Protein AF-A0A8J2MKB8-F1 (afdb_monomer_lite)

Radius of gyration: 24.75 Å; chains: 1; bounding box: 63×49×74 Å

Organism: Cotesia congregata (NCBI:txid51543)

Foldseek 3Di:
DVVVVVVVLVCLQVVLLVVCLVPDPPDNPVSVVVVVVVVVVVVVLVQVVQDCPDPDPVSVVVPVVSVVCVVCVVVVVVVVVVVVVVVVVVVVVVVCVVVVPPPCVVCVLPQDKDKDWDWDFDFPPPPDDDDDDGPGDTDIDIQIDHPVQVVVVVVVLVVVQVVLQVQCVVCLQVVVCLPSPLVCLLCLVVVVVVVLVVQQVVCVVPVCPCPPPHRSVPHDHDDPDPDDVVCCPPPVNVSVVSNSVSSNVVSVCSNPDDGDRPDDCVVVDSHNGGDSVSVD

Secondary structure (DSSP, 8-state):
-HHHHHHHHHHHHHHHHHHHHHH--S-HHHHTHHHHHHHHHHHTTGGGT--TT-S-HHHHHHHHHHHHHHHTHHHHHHHHHHHHHHHHHHHHHHHHHHTT--HHHHHTTTTSEEEEEEEEEE-----SSS------EEEEEEEEEETHHHHHHHHHHHHHHHHHHHHHHHHHHTT-HIIIIIHHHHHHHHHHHHHHHHHHHHHHH-TTTTTTTS-TTSSPPPP-----GGGGGSHHHHHHHHHHHHHHHHHHHHHH----TT--HHHH-SSSS--GGGT-

Sequence (280 aa):
MKFILKILLLIIQTGGVVLILLLSEIDNETCWILPCILLLCSLRWWPNYVTGKSDIGFIRYLNSVKERLKLCRGYEQGITAILRILIFFSASILIIYHKNININTYLSCFPGRIEYNIIFTSLINNRSDFPQNNTIEETAAFITVDSSTLLVVLFSHALSSFILYSAGKFAVKTLMHRFGFALPMSLVTSVSFIVMIIVCILRENNPCAFHGFIGDYLFFTNPKINVTAASFLQWQCLLWLLILLSQVSTTLHIWTSYCERLATTHRIFALPFYDSLIID

pLDDT: mean 73.53, std 11.44, range [43.59, 93.06]

Structure (mmCIF, N/CA/C/O backbone):
data_AF-A0A8J2MKB8-F1
#
_entry.id   AF-A0A8J2MKB8-F1
#
loop_
_atom_site.group_PDB
_atom_site.id
_atom_site.type_symbol
_atom_site.label_atom_id
_atom_site.label_alt_id
_atom_site.label_comp_id
_atom_site.label_asym_id
_atom_site.label_entity_id
_atom_site.label_seq_id
_atom_site.pdbx_PDB_ins_code
_atom_site.Cartn_x
_atom_site.Cartn_y
_atom_site.Cartn_z
_atom_site.occupancy
_atom_site.B_iso_or_equiv
_atom_site.auth_seq_id
_atom_site.auth_comp_id
_atom_site.auth_asym_id
_atom_site.auth_atom_id
_atom_site.pdbx_PDB_model_num
ATOM 1 N N . MET A 1 1 ? -15.500 25.272 16.446 1.00 49.28 1 MET A N 1
ATOM 2 C CA . MET A 1 1 ? -14.082 25.376 16.021 1.00 49.28 1 MET A CA 1
ATOM 3 C C . MET A 1 1 ? -13.461 24.034 15.607 1.00 49.28 1 MET A C 1
ATOM 5 O O . MET A 1 1 ? -13.052 23.917 14.463 1.00 49.28 1 MET A O 1
ATOM 9 N N . LYS A 1 2 ? -13.452 22.991 16.460 1.00 66.50 2 LYS A N 1
ATOM 10 C CA . LYS A 1 2 ? -12.835 21.678 16.135 1.00 66.50 2 LYS A CA 1
ATOM 11 C C . LYS A 1 2 ? -13.424 20.964 14.903 1.00 66.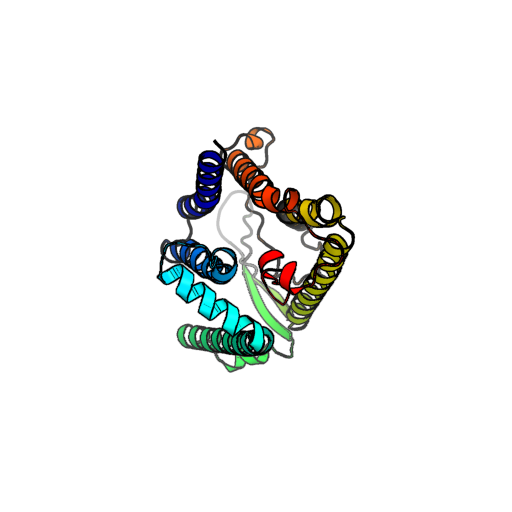50 2 LYS A C 1
ATOM 13 O O . LYS A 1 2 ? -12.704 20.239 14.232 1.00 66.50 2 LYS A O 1
ATOM 18 N N . PHE A 1 3 ? -14.712 21.152 14.611 1.00 71.31 3 PHE A N 1
ATOM 19 C CA . PHE A 1 3 ? -15.380 20.517 13.466 1.00 71.31 3 PHE A CA 1
ATOM 20 C C . PHE A 1 3 ? -15.027 21.179 12.123 1.00 71.31 3 PHE A C 1
ATOM 22 O O . PHE A 1 3 ? -14.666 20.487 11.181 1.00 71.31 3 PHE A O 1
ATOM 29 N N . ILE A 1 4 ? -15.036 22.516 12.074 1.00 74.25 4 ILE A N 1
ATOM 30 C CA . ILE A 1 4 ? -14.667 23.302 10.882 1.00 74.25 4 ILE A CA 1
ATOM 31 C C . ILE A 1 4 ? -13.218 23.017 10.479 1.00 74.25 4 ILE A C 1
ATOM 33 O O . ILE A 1 4 ? -12.941 22.791 9.307 1.00 74.25 4 ILE A O 1
ATOM 37 N N . LEU A 1 5 ? -12.313 22.939 11.461 1.00 72.44 5 LEU A N 1
ATOM 38 C CA . LEU A 1 5 ? -10.921 22.568 11.222 1.00 72.44 5 LEU A CA 1
ATOM 39 C C . LEU A 1 5 ? -10.825 21.173 10.582 1.00 72.44 5 LEU A C 1
ATOM 41 O O . LEU A 1 5 ? -10.186 21.017 9.553 1.00 72.44 5 LEU A O 1
ATOM 45 N N . LYS A 1 6 ? -11.531 20.168 11.117 1.00 72.81 6 LYS A N 1
ATOM 46 C CA . LYS A 1 6 ? -11.542 18.812 10.538 1.00 72.81 6 LYS A CA 1
ATOM 47 C C . LYS A 1 6 ? -12.060 18.778 9.097 1.00 72.81 6 LYS A C 1
ATOM 49 O O . LYS A 1 6 ? -11.513 18.037 8.290 1.00 72.81 6 LYS A O 1
ATOM 54 N N . ILE A 1 7 ? -13.078 19.578 8.776 1.00 75.06 7 ILE A N 1
ATOM 55 C CA . ILE A 1 7 ? -13.601 19.697 7.408 1.00 75.06 7 ILE A CA 1
ATOM 56 C C . ILE A 1 7 ? -12.566 20.341 6.487 1.00 75.06 7 ILE A C 1
ATOM 58 O O . ILE A 1 7 ? -12.308 19.813 5.412 1.00 75.06 7 ILE A O 1
ATOM 62 N N . LEU A 1 8 ? -11.934 21.436 6.914 1.00 74.06 8 LEU A N 1
ATOM 63 C CA . LEU A 1 8 ? -10.905 22.113 6.123 1.00 74.06 8 LEU A CA 1
ATOM 64 C C . LEU A 1 8 ? -9.736 21.172 5.803 1.00 74.06 8 LEU A C 1
ATOM 66 O O . LEU A 1 8 ? -9.262 21.129 4.674 1.00 74.06 8 LEU A O 1
ATOM 70 N N . LEU A 1 9 ? -9.309 20.370 6.778 1.00 70.69 9 LEU A N 1
ATOM 71 C CA . LEU A 1 9 ? -8.252 19.386 6.572 1.00 70.69 9 LEU A CA 1
ATOM 72 C C . LEU A 1 9 ? -8.648 18.248 5.635 1.00 70.69 9 LEU A C 1
ATOM 74 O O . LEU A 1 9 ? -7.839 17.839 4.804 1.00 70.69 9 LEU A O 1
ATOM 78 N N . LEU A 1 10 ? -9.891 17.775 5.725 1.00 72.69 10 LEU A N 1
ATOM 79 C CA . LEU A 1 10 ? -10.429 16.802 4.779 1.00 72.69 10 LEU A CA 1
ATOM 80 C C . LEU A 1 10 ? -10.427 17.370 3.350 1.00 72.69 10 LEU A C 1
ATOM 82 O O . LEU A 1 10 ? -10.069 16.669 2.407 1.00 72.69 10 LEU A O 1
ATOM 86 N N . ILE A 1 11 ? -10.781 18.648 3.191 1.00 73.06 11 ILE A N 1
ATOM 87 C CA . ILE A 1 11 ? -10.757 19.347 1.899 1.00 73.06 11 ILE A CA 1
ATOM 88 C C . ILE A 1 11 ? -9.323 19.459 1.368 1.00 73.06 11 ILE A C 1
ATOM 90 O O . ILE A 1 11 ? -9.098 19.217 0.191 1.00 73.06 11 ILE A O 1
ATOM 94 N N . ILE A 1 12 ? -8.334 19.751 2.216 1.00 71.19 12 ILE A N 1
ATOM 95 C CA . ILE A 1 12 ? -6.919 19.784 1.806 1.00 71.19 12 ILE A CA 1
ATOM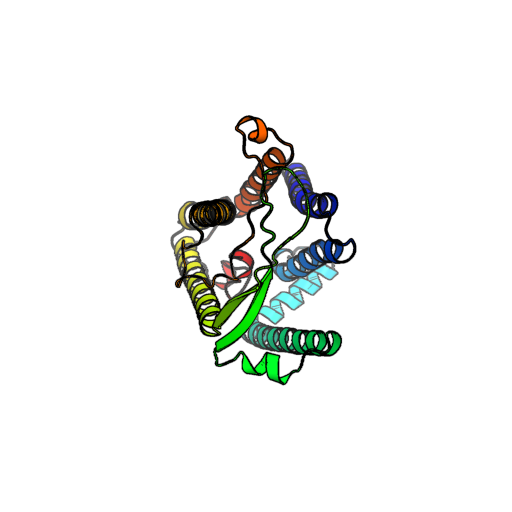 96 C C . ILE A 1 12 ? -6.443 18.389 1.371 1.00 71.19 12 ILE A C 1
ATOM 98 O O . ILE A 1 12 ? -5.766 18.250 0.354 1.00 71.19 12 ILE A O 1
ATOM 102 N N . GLN A 1 13 ? -6.827 17.343 2.106 1.00 72.31 13 GLN A N 1
ATOM 103 C CA . GLN A 1 13 ? -6.432 15.966 1.801 1.00 72.31 13 GLN A CA 1
ATOM 104 C C . GLN A 1 13 ? -7.062 15.451 0.499 1.00 72.31 13 GLN A C 1
ATOM 106 O O . GLN A 1 13 ? -6.388 14.834 -0.321 1.00 72.31 13 GLN A O 1
ATOM 111 N N . THR A 1 14 ? -8.345 15.743 0.285 1.00 69.31 14 THR A N 1
ATOM 112 C CA . THR A 1 14 ? -9.049 15.432 -0.970 1.00 69.31 14 THR A CA 1
ATOM 113 C C . THR A 1 14 ? -8.575 16.318 -2.121 1.00 69.31 14 THR A C 1
ATOM 115 O O . THR A 1 14 ? -8.465 15.845 -3.248 1.00 69.31 14 THR A O 1
ATOM 118 N N . GLY A 1 15 ? -8.192 17.563 -1.835 1.00 69.81 15 GLY A N 1
ATOM 119 C CA . GLY A 1 15 ? -7.591 18.491 -2.787 1.00 69.81 15 GLY A CA 1
ATOM 120 C C . GLY A 1 15 ? -6.296 17.963 -3.401 1.00 69.81 15 GLY A C 1
ATOM 121 O O . GLY A 1 15 ? -6.081 18.163 -4.590 1.00 69.81 15 GLY A O 1
ATOM 122 N N . GLY A 1 16 ? -5.480 17.214 -2.649 1.00 67.62 16 GLY A N 1
ATOM 123 C CA . GLY A 1 16 ? -4.299 16.533 -3.195 1.00 67.62 16 GLY A CA 1
ATOM 124 C C . GLY A 1 16 ? -4.642 15.488 -4.265 1.00 67.62 16 GLY A C 1
ATOM 125 O O . GLY A 1 16 ? -3.981 15.427 -5.298 1.00 67.62 16 GLY A O 1
ATOM 126 N N . VAL A 1 17 ? -5.723 14.724 -4.067 1.00 67.44 17 VAL A N 1
ATOM 127 C CA . VAL A 1 17 ? -6.225 13.750 -5.056 1.00 67.44 17 VAL A CA 1
ATOM 128 C C . VAL A 1 17 ? -6.747 14.470 -6.297 1.00 67.44 17 VAL A C 1
ATOM 130 O O . VAL A 1 17 ? -6.424 14.085 -7.414 1.00 67.44 17 VAL A O 1
ATOM 133 N N . VAL A 1 18 ? -7.512 15.547 -6.107 1.00 66.25 18 VAL A N 1
ATOM 134 C CA . VAL A 1 18 ? -8.048 16.362 -7.209 1.00 66.25 18 VAL A CA 1
ATOM 135 C C . VAL A 1 18 ? -6.931 17.040 -7.999 1.00 66.25 18 VAL A C 1
ATOM 137 O O . VAL A 1 18 ? -7.007 17.136 -9.219 1.00 66.25 18 VAL A O 1
ATOM 140 N N . LEU A 1 19 ? -5.868 17.478 -7.333 1.00 65.69 19 LEU A N 1
ATOM 141 C CA . LEU A 1 19 ? -4.750 18.119 -8.005 1.00 65.69 19 LEU A CA 1
ATOM 142 C C . LEU A 1 19 ? -3.897 17.123 -8.795 1.00 65.69 19 LEU A C 1
ATOM 144 O O . LEU A 1 19 ? -3.445 17.466 -9.879 1.00 65.69 19 LEU A O 1
ATOM 148 N N . ILE A 1 20 ? -3.729 15.890 -8.308 1.00 66.31 20 ILE A N 1
ATOM 149 C CA . ILE A 1 20 ? -3.111 14.807 -9.089 1.00 66.31 20 ILE A CA 1
ATOM 150 C C . ILE A 1 20 ? -3.893 14.559 -10.386 1.00 66.31 20 ILE A C 1
ATOM 152 O O . ILE A 1 20 ? -3.275 14.364 -11.424 1.00 66.31 20 ILE A O 1
ATOM 156 N N . LEU A 1 21 ? -5.229 14.641 -10.357 1.00 64.94 21 LEU A N 1
ATOM 157 C CA . LEU A 1 21 ? -6.064 14.540 -11.564 1.00 64.94 21 LEU A CA 1
ATOM 158 C C . LEU A 1 21 ? -5.876 15.731 -12.511 1.00 64.94 21 LEU A C 1
ATOM 160 O O . LEU A 1 21 ? -5.937 15.560 -13.721 1.00 64.94 21 LEU A O 1
ATOM 164 N N . LEU A 1 22 ? -5.658 16.931 -11.964 1.00 61.12 22 LEU A N 1
ATOM 165 C CA . LEU A 1 22 ? -5.504 18.165 -12.738 1.00 61.12 22 LEU A CA 1
ATOM 166 C C . LEU A 1 22 ? -4.109 18.305 -13.370 1.00 61.12 22 LEU A C 1
ATOM 168 O O . LEU A 1 22 ? -3.973 18.907 -14.429 1.00 61.12 22 LEU A O 1
ATOM 172 N N . LEU A 1 23 ? -3.072 17.796 -12.698 1.00 60.78 23 LEU A N 1
ATOM 173 C CA . LEU A 1 23 ? -1.677 17.902 -13.137 1.00 60.78 23 LEU A CA 1
ATOM 174 C C . LEU A 1 23 ? -1.263 16.789 -14.107 1.00 60.78 23 LEU A C 1
ATOM 176 O O . LEU A 1 23 ? -0.175 16.853 -14.676 1.00 60.78 23 LEU A O 1
ATOM 180 N N . SER A 1 24 ? -2.079 15.745 -14.237 1.00 56.53 24 SER A N 1
ATOM 181 C CA . SER A 1 24 ? -1.739 14.581 -15.039 1.00 56.53 24 SER A CA 1
ATOM 182 C C . SER A 1 24 ? -1.895 14.901 -16.525 1.00 56.53 24 SER A C 1
ATOM 184 O O . SER A 1 24 ? -3.008 15.015 -17.026 1.00 56.53 24 SER A O 1
ATOM 186 N N . GLU A 1 25 ? -0.780 14.972 -17.251 1.00 56.94 25 GLU A N 1
ATOM 187 C CA . GLU A 1 25 ? -0.745 14.828 -18.719 1.00 56.94 25 GLU A CA 1
ATOM 188 C C . GLU A 1 25 ? -1.047 13.378 -19.170 1.00 56.94 25 GLU A C 1
ATOM 190 O O . GLU A 1 25 ? -0.951 13.055 -20.350 1.00 56.94 25 GLU A O 1
ATOM 195 N N . ILE A 1 26 ? -1.393 12.486 -18.233 1.00 56.06 26 ILE A N 1
ATOM 196 C CA . ILE A 1 26 ? -1.684 11.069 -18.468 1.00 56.06 26 ILE A CA 1
ATOM 197 C C . ILE A 1 26 ? -3.161 10.909 -18.850 1.00 56.06 26 ILE A C 1
ATOM 199 O O . ILE A 1 26 ? -4.031 11.503 -18.213 1.00 56.06 26 ILE A O 1
ATOM 203 N N . ASP A 1 27 ? -3.422 10.073 -19.861 1.00 57.12 27 ASP A N 1
ATOM 204 C CA . ASP A 1 27 ? -4.729 9.761 -20.453 1.00 57.12 27 ASP A CA 1
ATOM 205 C C . ASP A 1 27 ? -5.930 9.902 -19.499 1.00 57.12 27 ASP A C 1
ATOM 207 O O . ASP A 1 27 ? -6.009 9.268 -18.437 1.00 57.12 27 ASP A O 1
ATOM 211 N N . ASN A 1 28 ? -6.898 10.713 -19.946 1.00 58.97 28 ASN A N 1
ATOM 212 C CA . ASN A 1 28 ? -8.068 11.188 -19.198 1.00 58.97 28 ASN A CA 1
ATOM 213 C C . ASN A 1 28 ? -8.872 10.071 -18.502 1.00 58.97 28 ASN A C 1
ATOM 215 O O . ASN A 1 28 ? -9.468 10.309 -17.455 1.00 58.97 28 ASN A O 1
ATOM 219 N N . GLU A 1 29 ? -8.901 8.854 -19.052 1.00 63.41 29 GLU A N 1
ATOM 220 C CA . GLU A 1 29 ? -9.711 7.744 -18.530 1.00 63.41 29 GLU A CA 1
ATOM 221 C C . GLU A 1 29 ? -9.114 7.103 -17.267 1.00 63.41 29 GLU A C 1
ATOM 223 O O . GLU A 1 29 ? -9.839 6.775 -16.326 1.00 63.41 29 GLU A O 1
ATOM 228 N N . THR A 1 30 ? -7.788 6.972 -17.199 1.00 63.91 30 THR A N 1
ATOM 229 C CA . THR A 1 30 ? -7.089 6.332 -16.071 1.00 63.91 30 THR A CA 1
ATOM 230 C C . THR A 1 30 ? -7.090 7.197 -14.816 1.00 63.91 30 THR A C 1
ATOM 232 O O . THR A 1 30 ? -7.121 6.678 -13.698 1.00 63.91 30 THR A O 1
ATOM 235 N N . CYS A 1 31 ? -7.102 8.518 -14.992 1.00 67.31 31 CYS A N 1
ATOM 236 C CA . CYS A 1 31 ? -7.089 9.476 -13.895 1.00 67.31 31 CYS A CA 1
ATOM 237 C C . CYS A 1 31 ? -8.312 9.298 -12.977 1.00 67.31 31 CYS A C 1
ATOM 239 O O . CYS A 1 31 ? -8.154 9.125 -11.769 1.00 67.31 31 CYS A O 1
ATOM 241 N N . TRP A 1 32 ? -9.530 9.209 -13.523 1.00 71.81 32 TRP A N 1
ATOM 242 C CA . TRP A 1 32 ? -10.769 9.115 -12.728 1.00 71.81 32 TRP A CA 1
ATOM 243 C C . TRP A 1 32 ? -10.930 7.826 -11.911 1.00 71.81 32 TRP A C 1
ATOM 245 O O . TRP A 1 32 ? -11.741 7.774 -10.980 1.00 71.81 32 TRP A O 1
ATOM 255 N N . ILE A 1 33 ? -10.143 6.793 -12.203 1.00 76.94 33 ILE A N 1
ATOM 256 C CA . ILE A 1 33 ? -10.186 5.525 -11.472 1.00 76.94 33 ILE A CA 1
ATOM 257 C C . ILE A 1 33 ? -9.615 5.701 -10.055 1.00 76.94 33 ILE A C 1
ATOM 259 O O . ILE A 1 33 ? -10.140 5.121 -9.103 1.00 76.94 33 ILE A O 1
ATOM 263 N N . LEU A 1 34 ? -8.598 6.550 -9.880 1.00 76.12 34 LEU A N 1
ATOM 264 C CA . LEU A 1 34 ? -7.928 6.769 -8.596 1.00 76.12 34 LEU A CA 1
ATOM 265 C C . LEU A 1 34 ? -8.876 7.249 -7.473 1.00 76.12 34 LEU A C 1
ATOM 267 O O . LEU A 1 34 ? -8.924 6.592 -6.429 1.00 76.12 34 LEU A O 1
ATOM 271 N N . PRO A 1 35 ? -9.669 8.331 -7.633 1.00 76.56 35 PRO A N 1
ATOM 272 C CA . PRO A 1 35 ? -10.613 8.756 -6.599 1.00 76.56 35 PRO A CA 1
ATOM 273 C C . PRO A 1 35 ? -11.690 7.698 -6.324 1.00 76.56 35 PRO A C 1
ATOM 275 O O . PRO A 1 35 ? -12.084 7.517 -5.170 1.00 76.56 35 PRO A O 1
ATOM 278 N N . CYS A 1 36 ? -12.127 6.956 -7.348 1.00 77.50 36 CYS A N 1
ATOM 279 C CA . CYS A 1 36 ? -13.086 5.866 -7.176 1.00 77.50 36 CYS A CA 1
ATOM 280 C C . CYS A 1 36 ? -12.506 4.744 -6.302 1.00 77.50 36 CYS A C 1
ATOM 282 O O . CYS A 1 36 ? -13.166 4.297 -5.362 1.00 77.50 36 CYS A O 1
ATOM 284 N N . ILE A 1 37 ? -11.258 4.330 -6.551 1.00 81.06 37 ILE A N 1
ATOM 285 C CA . ILE A 1 37 ? -10.556 3.336 -5.729 1.00 81.06 37 ILE A CA 1
ATOM 286 C C . ILE A 1 37 ? -10.416 3.835 -4.290 1.00 81.06 37 ILE A C 1
ATOM 288 O O . ILE A 1 37 ? -10.725 3.094 -3.359 1.00 81.06 37 ILE A O 1
ATOM 292 N N . LEU A 1 38 ? -10.004 5.088 -4.083 1.00 77.75 38 LEU A N 1
ATOM 293 C CA . LEU A 1 38 ? -9.837 5.653 -2.740 1.00 77.75 38 LEU A CA 1
ATOM 294 C C . LEU A 1 38 ? -11.155 5.668 -1.953 1.00 77.75 38 LEU A C 1
ATOM 296 O O . LEU A 1 38 ? -11.177 5.316 -0.769 1.00 77.75 38 LEU A O 1
ATOM 300 N N . LEU A 1 39 ? -12.267 6.007 -2.611 1.00 80.06 39 LEU A N 1
ATOM 301 C CA . LEU A 1 39 ? -13.597 5.955 -2.009 1.00 80.06 39 LEU A CA 1
ATOM 302 C C . LEU A 1 39 ? -13.969 4.513 -1.642 1.00 80.06 39 LEU A C 1
ATOM 304 O O . LEU A 1 39 ? -14.344 4.257 -0.496 1.00 80.06 39 LEU A O 1
ATOM 308 N N . LEU A 1 40 ? -13.791 3.554 -2.554 1.00 81.25 40 LEU A N 1
ATOM 309 C CA . LEU A 1 40 ? -14.053 2.135 -2.284 1.00 81.25 40 LEU A CA 1
ATOM 310 C C . LEU A 1 40 ? -13.189 1.595 -1.130 1.00 81.25 40 LEU A C 1
ATOM 312 O O . LEU A 1 40 ? -13.697 0.892 -0.254 1.00 81.25 40 LEU A O 1
ATOM 316 N N . CYS A 1 41 ? -11.914 1.982 -1.060 1.00 78.25 41 CYS A N 1
ATOM 317 C CA . CYS A 1 41 ? -11.020 1.648 0.048 1.00 78.25 41 CYS A CA 1
ATOM 318 C C . CYS A 1 41 ? -11.508 2.233 1.382 1.00 78.25 41 CYS A C 1
ATOM 320 O O . CYS A 1 41 ? -11.408 1.572 2.420 1.00 78.25 41 CYS A O 1
ATOM 322 N N . SER A 1 42 ? -12.079 3.443 1.372 1.00 78.19 42 SER A N 1
ATOM 323 C CA . SER A 1 42 ? -12.619 4.085 2.577 1.00 78.19 42 SER A CA 1
ATOM 324 C C . SER A 1 42 ? -13.830 3.338 3.153 1.00 78.19 42 SER A C 1
ATOM 326 O O . SER A 1 42 ? -13.939 3.203 4.375 1.00 78.19 42 SER A O 1
ATOM 328 N N . LEU A 1 43 ? -14.686 2.763 2.293 1.00 79.06 43 LEU A N 1
ATOM 329 C CA . LEU A 1 43 ? -15.879 2.021 2.716 1.00 79.06 43 LEU A CA 1
ATOM 330 C C . LEU A 1 43 ? -15.528 0.833 3.609 1.00 79.06 43 LEU A C 1
ATOM 332 O O . LEU A 1 43 ? -16.295 0.496 4.504 1.00 79.06 43 LEU A O 1
ATOM 336 N N . ARG A 1 44 ? -14.344 0.236 3.451 1.00 77.56 44 ARG A N 1
ATOM 337 C CA . ARG A 1 44 ? -13.873 -0.871 4.296 1.00 77.56 44 ARG A CA 1
ATOM 338 C C . ARG A 1 44 ? -13.830 -0.523 5.790 1.00 77.56 44 ARG A C 1
ATOM 340 O O . ARG A 1 44 ? -13.997 -1.401 6.633 1.00 77.56 44 ARG A O 1
ATOM 347 N N . TRP A 1 45 ? -13.633 0.750 6.127 1.00 76.31 45 TRP A N 1
ATOM 348 C CA . TRP A 1 45 ? -13.501 1.231 7.504 1.00 76.31 45 TRP A CA 1
ATOM 349 C C . TRP A 1 45 ? -14.838 1.602 8.157 1.00 76.31 45 TRP A C 1
ATOM 351 O O . TRP A 1 45 ? -14.857 2.064 9.301 1.00 76.31 45 TRP A O 1
ATOM 361 N N . TRP A 1 46 ? -15.966 1.354 7.479 1.00 79.75 46 TRP A N 1
ATOM 362 C CA . TRP A 1 46 ? -17.314 1.641 7.976 1.00 79.75 46 TRP A CA 1
ATOM 363 C C . TRP A 1 46 ? -17.605 1.155 9.412 1.00 79.75 46 TRP A C 1
ATOM 365 O O . TRP A 1 46 ? -18.273 1.901 10.139 1.00 79.75 46 TRP A O 1
ATOM 375 N N . PRO A 1 47 ? -17.094 -0.003 9.911 1.00 77.06 47 PRO A N 1
ATOM 376 C CA . PRO A 1 47 ? -17.425 -0.466 11.259 1.00 77.06 47 PRO A CA 1
ATOM 377 C C . PRO A 1 47 ? -16.953 0.487 12.364 1.00 77.06 47 PRO A C 1
ATOM 379 O O . PRO A 1 47 ? -17.469 0.417 13.481 1.00 77.06 47 PRO A O 1
ATOM 382 N N . ASN A 1 48 ? -16.001 1.383 12.077 1.00 75.19 48 ASN A N 1
ATOM 383 C CA . ASN A 1 48 ? -15.488 2.370 13.032 1.00 75.19 48 ASN A CA 1
ATOM 384 C C . ASN A 1 48 ? -16.441 3.537 13.266 1.00 75.19 48 ASN A C 1
ATOM 386 O O . ASN A 1 48 ? -16.458 4.107 14.354 1.00 75.19 48 ASN A O 1
ATOM 390 N N . TYR A 1 49 ? -17.235 3.882 12.259 1.00 75.44 49 TYR A N 1
ATOM 391 C CA . TYR A 1 49 ? -18.107 5.056 12.292 1.00 75.44 49 TYR A CA 1
ATOM 392 C C . TYR A 1 49 ? -19.519 4.724 12.781 1.00 75.44 49 TYR A C 1
ATOM 394 O O . TYR A 1 49 ? -20.288 5.612 13.144 1.00 75.44 49 TYR A O 1
ATOM 402 N N . VAL A 1 50 ? -19.854 3.436 12.839 1.00 80.69 50 VAL A N 1
ATOM 403 C CA . VAL A 1 50 ? -21.165 2.961 13.269 1.00 80.69 50 VAL A CA 1
ATOM 404 C C . VAL A 1 50 ? -21.220 2.805 14.788 1.00 80.69 50 VAL A C 1
ATOM 406 O O . VAL A 1 50 ? -20.489 2.005 15.384 1.00 80.69 50 VAL A O 1
ATOM 409 N N . THR A 1 51 ? -22.126 3.567 15.406 1.00 76.94 51 THR A N 1
ATOM 410 C CA . THR A 1 51 ? -22.394 3.550 16.848 1.00 76.94 51 THR A CA 1
ATOM 411 C C . THR A 1 51 ? -23.848 3.177 17.129 1.00 76.94 51 THR A C 1
ATOM 413 O O . THR A 1 51 ? -24.773 3.648 16.467 1.00 76.94 51 THR A O 1
ATOM 416 N N . GLY A 1 52 ? -24.070 2.344 18.150 1.00 73.81 52 GLY A N 1
ATOM 417 C CA . GLY A 1 52 ? -25.415 1.909 18.550 1.00 73.81 52 GLY A CA 1
ATOM 418 C C . GLY A 1 52 ? -26.282 2.998 19.192 1.00 73.81 52 GLY A C 1
ATOM 419 O O . GLY A 1 52 ? -27.483 2.802 19.325 1.00 73.81 52 GLY A O 1
ATOM 420 N N . LYS A 1 53 ? -25.685 4.137 19.569 1.00 77.56 53 LYS A N 1
ATOM 421 C CA . LYS A 1 53 ? -26.366 5.294 20.180 1.00 77.56 53 LYS A CA 1
ATOM 422 C C . LYS A 1 53 ? -26.885 6.310 19.152 1.00 77.56 53 LYS A C 1
ATOM 424 O O . LYS A 1 53 ? -27.234 7.418 19.530 1.00 77.56 53 LYS A O 1
ATOM 429 N N . SER A 1 54 ? -26.838 5.978 17.866 1.00 79.38 54 SER A N 1
ATOM 430 C CA . SER A 1 54 ? -27.254 6.882 16.795 1.00 79.38 54 SER A CA 1
ATOM 431 C C . SER A 1 54 ? -28.773 6.868 16.610 1.00 79.38 54 SER A C 1
ATOM 433 O O . SER A 1 54 ? -29.399 5.807 16.635 1.00 79.38 54 SER A O 1
ATOM 435 N N . ASP A 1 55 ? -29.349 8.045 16.362 1.00 77.94 55 ASP A N 1
ATOM 436 C CA . ASP A 1 55 ? -30.794 8.218 16.147 1.00 77.94 55 ASP A CA 1
ATOM 437 C C . ASP A 1 55 ? -31.253 7.743 14.755 1.00 77.94 55 ASP A C 1
ATOM 439 O O . ASP A 1 55 ? -32.442 7.578 14.487 1.00 77.94 55 ASP A O 1
ATOM 443 N N . ILE A 1 56 ? -30.305 7.479 13.851 1.00 85.50 56 ILE A N 1
ATOM 444 C CA . ILE A 1 56 ? -30.568 7.050 12.476 1.00 85.50 56 ILE A CA 1
ATOM 445 C C . ILE A 1 56 ? -30.758 5.527 12.439 1.00 85.50 56 ILE A C 1
ATOM 447 O O . ILE A 1 56 ? -29.823 4.758 12.683 1.00 85.50 56 ILE A O 1
ATOM 451 N N . GLY A 1 57 ? -31.956 5.074 12.051 1.00 84.81 57 GLY A N 1
ATOM 452 C CA . GLY A 1 57 ? -32.323 3.650 12.025 1.00 84.81 57 GLY A CA 1
ATOM 453 C C . GLY A 1 57 ? -31.379 2.761 11.201 1.00 84.81 57 GLY A C 1
ATOM 454 O O . GLY A 1 57 ? -31.045 1.658 11.635 1.00 84.81 57 GLY A O 1
ATOM 455 N N . PHE A 1 58 ? -30.877 3.258 10.065 1.00 85.44 58 PHE A N 1
ATOM 456 C CA . PHE A 1 58 ? -29.899 2.550 9.229 1.00 85.44 58 PHE A CA 1
ATOM 457 C C . PHE A 1 58 ? -28.559 2.312 9.947 1.00 85.44 58 PHE A C 1
ATOM 459 O O . PHE A 1 58 ? -28.008 1.214 9.887 1.00 85.44 58 PHE A O 1
ATOM 466 N N . ILE A 1 59 ? -28.055 3.302 10.694 1.00 84.81 59 ILE A N 1
ATOM 467 C CA . ILE A 1 59 ? -26.801 3.165 11.453 1.00 84.81 59 ILE A CA 1
ATOM 468 C C . ILE A 1 59 ? -26.988 2.155 12.591 1.00 84.81 59 ILE A C 1
ATOM 470 O O . ILE A 1 59 ? -26.113 1.326 12.844 1.00 84.81 59 ILE A O 1
ATOM 474 N N . ARG A 1 60 ? -28.161 2.142 13.232 1.00 83.62 60 ARG A N 1
ATOM 475 C CA . ARG A 1 60 ? -28.491 1.140 14.252 1.00 83.62 60 ARG A CA 1
ATOM 476 C C . ARG A 1 60 ? -28.569 -0.279 13.676 1.00 83.62 60 ARG A C 1
ATOM 478 O O . ARG A 1 60 ? -28.081 -1.215 14.310 1.00 83.62 60 ARG A O 1
ATOM 485 N N . TYR A 1 61 ? -29.120 -0.439 12.471 1.00 87.19 61 TYR A N 1
ATOM 486 C CA . TYR A 1 61 ? -29.114 -1.714 11.746 1.00 87.19 61 TYR A CA 1
ATOM 487 C C . TYR A 1 61 ? -27.686 -2.183 11.443 1.00 87.19 61 TYR A C 1
ATOM 489 O O . TYR A 1 61 ? -27.312 -3.296 11.816 1.00 87.19 61 TYR A O 1
ATOM 497 N N . LEU A 1 62 ? -26.856 -1.306 10.869 1.00 85.44 62 LEU A N 1
ATOM 498 C CA . LEU A 1 62 ? -25.442 -1.585 10.617 1.00 85.44 62 LEU A CA 1
ATOM 499 C C . LEU A 1 62 ? -24.687 -1.964 11.900 1.00 85.44 62 LEU A C 1
ATOM 501 O O . LEU A 1 62 ? -23.819 -2.835 11.869 1.00 85.44 62 LEU A O 1
ATOM 505 N N . ASN A 1 63 ? -25.034 -1.365 13.045 1.00 84.31 63 ASN A N 1
ATOM 506 C CA . ASN A 1 63 ? -24.430 -1.726 14.326 1.00 84.31 63 ASN A CA 1
ATOM 507 C C . ASN A 1 63 ? -24.812 -3.152 14.748 1.00 84.31 63 ASN A C 1
ATOM 509 O O . ASN A 1 63 ? -23.967 -3.892 15.240 1.00 84.31 63 ASN A O 1
ATOM 513 N N . SER A 1 64 ? -26.063 -3.563 14.521 1.00 84.31 64 SER A N 1
ATOM 514 C CA . SER A 1 64 ? -26.503 -4.938 14.785 1.00 84.31 64 SER A CA 1
ATOM 515 C C . SER A 1 64 ? -25.767 -5.951 13.902 1.00 84.31 64 SER A C 1
ATOM 517 O O . SER A 1 64 ? -25.294 -6.974 14.399 1.00 84.31 64 SER A O 1
ATOM 519 N N . VAL A 1 65 ? -25.601 -5.641 12.612 1.00 84.44 65 VAL A N 1
ATOM 520 C CA . VAL A 1 65 ? -24.828 -6.461 11.664 1.00 84.44 65 VAL A CA 1
ATOM 521 C C . VAL A 1 65 ? -23.366 -6.574 12.109 1.00 84.44 65 VAL A C 1
ATOM 523 O O . VAL A 1 65 ? -22.831 -7.678 12.192 1.00 84.44 65 VAL A O 1
ATOM 526 N N . LYS A 1 66 ? -22.744 -5.455 12.496 1.00 83.50 66 LYS A N 1
ATOM 527 C CA . LYS A 1 66 ? -21.385 -5.414 13.055 1.00 83.50 66 LYS A CA 1
ATOM 528 C C . LYS A 1 66 ? -21.227 -6.323 14.277 1.00 83.50 66 LYS A C 1
ATOM 530 O O . LYS A 1 66 ? -20.254 -7.068 14.342 1.00 83.50 66 LYS A O 1
ATOM 535 N N . GLU A 1 67 ? -22.144 -6.276 15.245 1.00 82.12 67 GLU A N 1
ATOM 536 C CA . GLU A 1 67 ? -22.061 -7.128 16.444 1.00 82.12 67 GLU A CA 1
ATOM 537 C C . GLU A 1 67 ? -22.168 -8.623 16.104 1.00 82.12 67 GLU A C 1
ATOM 539 O O . GLU A 1 67 ? -21.439 -9.431 16.676 1.00 82.12 67 GLU A O 1
ATOM 544 N N . ARG A 1 68 ? -22.998 -8.998 15.120 1.00 82.56 68 ARG A N 1
ATOM 545 C CA . ARG A 1 68 ? -23.090 -10.388 14.636 1.00 82.56 68 ARG A CA 1
ATOM 546 C C . ARG A 1 68 ? -21.799 -10.847 13.950 1.00 82.56 68 ARG A C 1
ATOM 548 O O . ARG A 1 68 ? -21.329 -11.954 14.203 1.00 82.56 68 ARG A O 1
ATOM 555 N N . LEU A 1 69 ? -21.196 -9.982 13.134 1.00 79.00 69 LEU A N 1
ATOM 556 C CA . LEU A 1 69 ? -19.949 -10.270 12.413 1.00 79.00 69 LEU A CA 1
ATOM 557 C C . LEU A 1 69 ? -18.740 -10.419 13.348 1.00 79.00 69 LEU A C 1
ATOM 559 O O . LEU A 1 69 ? -17.821 -11.174 13.039 1.00 79.00 69 LEU A O 1
ATOM 563 N N . LYS A 1 70 ? -18.739 -9.782 14.531 1.00 76.50 70 LYS A N 1
ATOM 564 C CA . LYS A 1 70 ? -17.640 -9.932 15.508 1.00 76.50 70 LYS A CA 1
ATOM 565 C C . LYS A 1 70 ? -17.383 -11.385 15.915 1.00 76.50 70 LYS A C 1
ATOM 567 O O . LYS A 1 70 ? -16.226 -11.732 16.139 1.00 76.50 70 LYS A O 1
ATOM 572 N N . LEU A 1 71 ? -18.422 -12.218 16.000 1.00 74.62 71 LEU A N 1
ATOM 573 C CA . LEU A 1 71 ? -18.298 -13.629 16.388 1.00 74.62 71 LEU A CA 1
ATOM 574 C C . LEU A 1 71 ? -17.650 -14.480 15.286 1.00 74.62 71 LEU A C 1
ATOM 576 O O . LEU A 1 71 ? -16.877 -15.384 15.583 1.00 74.62 71 LEU A O 1
ATOM 580 N N . CYS A 1 72 ? -17.918 -14.161 14.016 1.00 77.50 72 CYS A N 1
ATOM 581 C CA . CYS A 1 72 ? -17.451 -14.926 12.850 1.00 77.50 72 CYS A CA 1
ATOM 582 C C . CYS A 1 72 ? -16.261 -14.271 12.135 1.00 77.50 72 CYS A C 1
ATOM 584 O O . CYS A 1 72 ? -15.929 -14.609 11.000 1.00 77.50 72 CYS A O 1
ATOM 586 N N . ARG A 1 73 ? -15.603 -13.318 12.791 1.00 75.62 73 ARG A N 1
ATOM 587 C CA . ARG A 1 73 ? -14.700 -12.376 12.134 1.00 75.62 73 ARG A CA 1
ATOM 588 C C . ARG A 1 73 ? -13.476 -13.018 11.480 1.00 75.62 73 ARG A C 1
ATOM 590 O O . ARG A 1 73 ? -13.030 -12.571 10.429 1.00 75.62 73 ARG A O 1
ATOM 597 N N . GLY A 1 74 ? -12.931 -14.067 12.098 1.00 76.50 74 GLY A N 1
ATOM 598 C CA . GLY A 1 74 ? -11.816 -14.826 11.522 1.00 76.50 74 GLY A CA 1
ATOM 599 C C . GLY A 1 74 ? -12.216 -15.567 10.243 1.00 76.50 74 GLY A C 1
ATOM 600 O O . GLY A 1 74 ? -11.456 -15.586 9.280 1.00 76.50 74 GLY A O 1
ATOM 601 N N . TYR A 1 75 ? -13.435 -16.109 10.213 1.00 82.06 75 TYR A N 1
ATOM 602 C CA . TYR A 1 75 ? -13.984 -16.821 9.061 1.00 82.06 75 TYR A CA 1
ATOM 603 C C . TYR A 1 75 ? -14.293 -15.868 7.898 1.00 82.06 75 TYR A C 1
ATOM 605 O O . TYR A 1 75 ? -13.894 -16.126 6.764 1.00 82.06 75 TYR A O 1
ATOM 613 N N . GLU A 1 76 ? -14.910 -14.719 8.188 1.00 81.75 76 GLU A N 1
ATOM 614 C CA . GLU A 1 76 ? -15.166 -13.662 7.201 1.00 81.75 76 GLU A CA 1
ATOM 615 C C . GLU A 1 76 ? -13.861 -13.155 6.563 1.00 81.75 76 GLU A C 1
ATOM 617 O O . GLU A 1 76 ? -13.764 -13.019 5.341 1.00 81.75 76 GLU A O 1
ATOM 622 N N . GLN A 1 77 ? -12.820 -12.932 7.373 1.00 78.44 77 GLN A N 1
ATOM 623 C CA . GLN A 1 77 ? -11.519 -12.499 6.865 1.00 78.44 77 GLN A CA 1
ATOM 624 C C . GLN A 1 77 ? -10.876 -13.560 5.954 1.00 78.44 77 GLN A C 1
ATOM 626 O O . GLN A 1 77 ? -10.309 -13.218 4.918 1.00 78.44 77 GLN A O 1
ATOM 631 N N . GLY A 1 78 ? -10.983 -14.844 6.311 1.00 82.69 78 GLY A N 1
ATOM 632 C CA . GLY A 1 78 ? -10.471 -15.941 5.488 1.00 82.69 78 GLY A CA 1
ATOM 633 C C . GLY A 1 78 ? -11.165 -16.019 4.127 1.00 82.69 78 GLY A C 1
ATOM 634 O O . GLY A 1 78 ? -10.498 -16.052 3.093 1.00 82.69 78 GLY A O 1
ATOM 635 N N . ILE A 1 79 ? -12.502 -15.966 4.110 1.00 87.81 79 ILE A N 1
ATOM 636 C CA . ILE A 1 79 ? -13.278 -15.984 2.860 1.00 87.81 79 ILE A CA 1
ATOM 637 C C . ILE A 1 79 ? -12.961 -14.763 1.999 1.00 87.81 79 ILE A C 1
ATOM 639 O O . ILE A 1 79 ? -12.736 -14.897 0.798 1.00 87.81 79 ILE A O 1
ATOM 643 N N . THR A 1 80 ? -12.921 -13.568 2.592 1.00 84.44 80 THR A N 1
ATOM 644 C CA . THR A 1 80 ? -12.629 -12.341 1.838 1.00 84.44 80 THR A CA 1
ATOM 645 C C . THR A 1 80 ? -11.217 -12.343 1.258 1.00 84.44 80 THR A C 1
ATOM 647 O O . THR A 1 80 ? -11.032 -11.851 0.147 1.00 84.44 80 THR A O 1
ATOM 650 N N . ALA A 1 81 ? -10.231 -12.933 1.941 1.00 85.19 81 ALA A N 1
ATOM 651 C CA . ALA A 1 81 ? -8.888 -13.112 1.394 1.00 85.19 81 ALA A CA 1
ATOM 652 C C . ALA A 1 81 ? -8.887 -14.043 0.169 1.00 85.19 81 ALA A C 1
ATOM 654 O O . ALA A 1 81 ? -8.340 -13.677 -0.871 1.00 85.19 81 ALA A O 1
ATOM 655 N N . ILE A 1 82 ? -9.557 -15.197 0.256 1.00 89.69 82 ILE A N 1
ATOM 656 C CA . ILE A 1 82 ? -9.680 -16.146 -0.865 1.00 89.69 82 ILE A CA 1
ATOM 657 C C . ILE A 1 82 ? -10.387 -15.489 -2.055 1.00 89.69 82 ILE A C 1
ATOM 659 O O . ILE A 1 82 ? -9.905 -15.567 -3.184 1.00 89.69 82 ILE A O 1
ATOM 663 N N . LEU A 1 83 ? -11.494 -14.785 -1.806 1.00 90.62 83 LEU A N 1
ATOM 664 C CA . LEU A 1 83 ? -12.225 -14.061 -2.845 1.00 90.62 83 LEU A CA 1
ATOM 665 C C . LEU A 1 83 ? -11.357 -12.999 -3.521 1.00 90.62 83 LEU A C 1
ATOM 667 O O . LEU A 1 83 ? -11.380 -12.895 -4.741 1.00 90.62 83 LEU A O 1
ATOM 671 N N . ARG A 1 84 ? -10.559 -12.237 -2.763 1.00 87.62 84 ARG A N 1
ATOM 672 C CA . ARG A 1 84 ? -9.637 -11.251 -3.346 1.00 87.62 84 ARG A CA 1
ATOM 673 C C . ARG A 1 84 ? -8.617 -11.916 -4.262 1.00 87.62 84 ARG A C 1
ATOM 675 O O . ARG A 1 84 ? -8.433 -11.435 -5.372 1.00 87.62 84 ARG A O 1
ATOM 682 N N . ILE A 1 85 ? -8.006 -13.024 -3.839 1.00 89.56 85 ILE A N 1
ATOM 683 C CA . ILE A 1 85 ? -7.047 -13.771 -4.670 1.00 89.56 85 ILE A CA 1
ATOM 684 C C . ILE A 1 85 ? -7.714 -14.234 -5.973 1.00 89.56 85 ILE A C 1
ATOM 686 O O . ILE A 1 85 ? -7.154 -14.036 -7.048 1.00 89.56 85 ILE A O 1
ATOM 690 N N . LEU A 1 86 ? -8.933 -14.777 -5.896 1.00 93.06 86 LEU A N 1
ATOM 691 C CA . LEU A 1 86 ? -9.697 -15.208 -7.072 1.00 93.06 86 LEU A CA 1
ATOM 692 C C . LEU A 1 86 ? -10.050 -14.043 -8.007 1.00 93.06 86 LEU A C 1
ATOM 694 O O . LEU A 1 86 ? -9.928 -14.173 -9.225 1.00 93.06 86 LEU A O 1
ATOM 698 N N . ILE A 1 87 ? -10.453 -12.895 -7.460 1.00 92.38 87 ILE A N 1
ATOM 699 C CA . ILE A 1 87 ? -10.747 -11.687 -8.242 1.00 92.38 87 ILE A CA 1
ATOM 700 C C . ILE A 1 87 ? -9.477 -11.173 -8.932 1.00 92.38 87 ILE A C 1
ATOM 702 O O . ILE A 1 87 ? -9.511 -10.897 -10.125 1.00 92.38 87 ILE A O 1
ATOM 706 N N . PHE A 1 88 ? -8.344 -11.100 -8.229 1.00 89.06 88 PHE A N 1
ATOM 707 C CA . PHE A 1 88 ? -7.076 -10.675 -8.832 1.00 89.06 88 PHE A CA 1
ATOM 708 C C . PHE A 1 88 ? -6.612 -11.631 -9.932 1.00 89.06 88 PHE A C 1
ATOM 710 O O . PHE A 1 88 ? -6.202 -11.189 -11.004 1.00 89.06 88 PHE A O 1
ATOM 717 N N . PHE A 1 89 ? -6.712 -12.939 -9.696 1.00 89.56 89 PHE A N 1
ATOM 718 C CA . PHE A 1 89 ? -6.318 -13.946 -10.676 1.00 89.56 89 PHE A CA 1
ATOM 719 C C . PHE A 1 89 ? -7.214 -13.915 -11.921 1.00 89.56 89 PHE A C 1
ATOM 721 O O . PHE A 1 89 ? -6.713 -13.885 -13.044 1.00 89.56 89 PHE A O 1
ATOM 728 N N . SER A 1 90 ? -8.536 -13.849 -11.736 1.00 90.19 90 SER A N 1
ATOM 729 C CA . SER A 1 90 ? -9.490 -13.749 -12.850 1.00 90.19 90 SER A CA 1
ATOM 730 C C . SER A 1 90 ? -9.327 -12.452 -13.645 1.00 90.19 90 SER A C 1
ATOM 732 O O . SER A 1 90 ? -9.312 -12.499 -14.873 1.00 90.19 90 SER A O 1
ATOM 734 N N . ALA A 1 91 ? -9.124 -11.315 -12.974 1.00 91.12 91 ALA A N 1
ATOM 735 C CA . ALA A 1 91 ? -8.847 -10.042 -13.633 1.00 91.12 91 ALA A CA 1
ATOM 736 C C . ALA A 1 91 ? -7.547 -10.092 -14.450 1.00 91.12 91 ALA A C 1
ATOM 738 O O . ALA A 1 91 ? -7.528 -9.627 -15.586 1.00 91.12 91 ALA A O 1
ATOM 739 N N . SER A 1 92 ? -6.485 -10.709 -13.917 1.00 87.44 92 SER A N 1
ATOM 740 C CA . SER A 1 92 ? -5.224 -10.900 -14.645 1.00 87.44 92 SER A CA 1
ATOM 741 C C . SER A 1 92 ? -5.426 -11.708 -15.933 1.00 87.44 92 SER A C 1
ATOM 743 O O . SER A 1 92 ? -5.010 -11.275 -17.006 1.00 87.44 92 SER A O 1
ATOM 745 N N . ILE A 1 93 ? -6.150 -12.832 -15.862 1.00 87.50 93 ILE A N 1
ATOM 746 C CA . ILE A 1 93 ? -6.473 -13.652 -17.042 1.00 87.50 93 ILE A CA 1
ATOM 747 C C . ILE A 1 93 ? -7.297 -12.860 -18.063 1.00 87.50 93 ILE A C 1
ATOM 749 O O . ILE A 1 93 ? -7.018 -12.933 -19.258 1.00 87.50 93 ILE A O 1
ATOM 753 N N . LEU A 1 94 ? -8.282 -12.083 -17.609 1.00 90.69 94 LEU A N 1
ATOM 754 C CA . LEU A 1 94 ? -9.116 -11.258 -18.485 1.00 90.69 94 LEU A CA 1
ATOM 755 C C . LEU A 1 94 ? -8.266 -10.213 -19.224 1.00 90.69 94 LEU A C 1
ATOM 757 O O . LEU A 1 94 ? -8.403 -10.051 -20.435 1.00 90.69 94 LEU A O 1
ATOM 761 N N . ILE A 1 95 ? -7.330 -9.562 -18.528 1.00 89.06 95 ILE A N 1
ATOM 762 C CA . ILE A 1 95 ? -6.398 -8.600 -19.134 1.00 89.06 95 ILE A CA 1
ATOM 763 C C . ILE A 1 95 ? -5.489 -9.284 -20.165 1.00 89.06 95 ILE A C 1
ATOM 765 O O . ILE A 1 95 ? -5.288 -8.739 -21.250 1.00 89.06 95 ILE A O 1
ATOM 769 N N . ILE A 1 96 ? -4.960 -10.473 -19.859 1.00 87.19 96 ILE A N 1
ATOM 770 C CA . ILE A 1 96 ? -4.117 -11.259 -20.778 1.00 87.19 96 ILE A CA 1
ATOM 771 C C . ILE A 1 96 ? -4.894 -11.622 -22.044 1.00 87.19 96 ILE A C 1
ATOM 773 O O . ILE A 1 96 ? -4.381 -11.440 -23.149 1.00 87.19 96 ILE A O 1
ATOM 777 N N . TYR A 1 97 ? -6.140 -12.072 -21.877 1.00 88.00 97 TYR A N 1
ATOM 778 C CA . TYR A 1 97 ? -7.038 -12.386 -22.982 1.00 88.00 97 TYR A CA 1
ATOM 779 C C . TYR A 1 97 ? -7.306 -11.149 -23.846 1.00 88.00 97 TYR A C 1
ATOM 781 O O . TYR A 1 97 ? -7.143 -11.198 -25.060 1.00 88.00 97 TYR A O 1
ATOM 789 N N . HIS A 1 98 ? -7.626 -10.010 -23.227 1.00 90.00 98 HIS A N 1
ATOM 790 C CA . HIS A 1 98 ? -7.887 -8.766 -23.953 1.00 90.00 98 HIS A CA 1
ATOM 791 C C . HIS A 1 98 ? -6.645 -8.228 -24.685 1.00 90.00 98 HIS A C 1
ATOM 793 O O . HIS A 1 98 ? -6.764 -7.618 -25.745 1.00 90.00 98 HIS A O 1
ATOM 799 N N . LYS A 1 99 ? -5.440 -8.439 -24.139 1.00 87.06 99 LYS A N 1
ATOM 800 C CA . LYS A 1 99 ? -4.174 -8.024 -24.767 1.00 87.06 99 LYS A CA 1
ATOM 801 C C . LYS A 1 99 ? -3.607 -9.042 -25.765 1.00 87.06 99 LYS A C 1
ATOM 803 O O . LYS A 1 99 ? -2.539 -8.785 -26.311 1.00 87.06 99 LYS A O 1
ATOM 808 N N . ASN A 1 100 ? -4.293 -10.163 -26.018 1.00 85.56 100 ASN A N 1
ATOM 809 C CA . ASN A 1 100 ? -3.827 -11.250 -26.892 1.00 85.56 100 ASN A CA 1
ATOM 810 C C . ASN A 1 100 ? -2.408 -11.751 -26.550 1.00 85.56 100 ASN A C 1
ATOM 812 O O . ASN A 1 100 ? -1.628 -12.105 -27.433 1.00 85.56 100 ASN A O 1
ATOM 816 N N . ILE A 1 101 ? -2.053 -11.774 -25.262 1.00 82.62 101 ILE A N 1
ATOM 817 C CA . ILE A 1 101 ? -0.765 -12.312 -24.810 1.00 82.62 101 ILE A CA 1
ATOM 818 C C . ILE A 1 101 ? -0.915 -13.823 -24.632 1.00 82.62 101 ILE A C 1
ATOM 820 O O . ILE A 1 101 ? -1.889 -14.297 -24.043 1.00 82.62 101 ILE A O 1
ATOM 824 N N . ASN A 1 102 ? 0.064 -14.597 -25.103 1.00 83.00 102 ASN A N 1
ATOM 825 C CA . ASN A 1 102 ? 0.056 -16.043 -24.915 1.00 83.00 102 ASN A CA 1
ATOM 826 C C . ASN A 1 102 ? 0.034 -16.395 -23.417 1.00 83.00 102 ASN A C 1
ATOM 828 O O . ASN A 1 102 ? 0.920 -16.029 -22.645 1.00 83.00 102 ASN A O 1
ATOM 832 N N . ILE A 1 103 ? -0.964 -17.174 -23.001 1.00 78.50 103 ILE A N 1
ATOM 833 C CA . ILE A 1 103 ? -1.127 -17.602 -21.601 1.00 78.50 103 ILE A CA 1
ATOM 834 C C . ILE A 1 103 ? 0.106 -18.385 -21.121 1.00 78.50 103 ILE A C 1
ATOM 836 O O . ILE A 1 103 ? 0.536 -18.238 -19.977 1.00 78.50 103 ILE A O 1
ATOM 840 N N . ASN A 1 104 ? 0.725 -19.157 -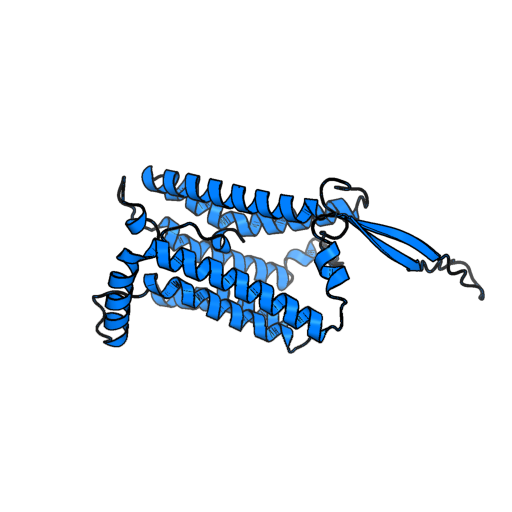22.021 1.00 78.88 104 ASN A N 1
ATOM 841 C CA . ASN A 1 104 ? 1.918 -19.937 -21.711 1.00 78.88 104 ASN A CA 1
ATOM 842 C C . ASN A 1 104 ? 3.122 -19.051 -21.356 1.00 78.88 104 ASN A C 1
ATOM 844 O O . ASN A 1 104 ? 3.862 -19.393 -20.445 1.00 78.88 104 ASN A O 1
ATOM 848 N N . THR A 1 105 ? 3.285 -17.890 -22.006 1.00 75.31 105 THR A N 1
ATOM 849 C CA . THR A 1 105 ? 4.384 -16.957 -21.691 1.00 75.31 105 THR A CA 1
ATOM 850 C C . THR A 1 105 ? 4.181 -16.239 -20.356 1.00 75.31 105 THR A C 1
ATOM 852 O O . THR A 1 105 ? 5.146 -15.882 -19.689 1.00 75.31 105 THR A O 1
ATOM 855 N N . TYR A 1 106 ? 2.926 -16.046 -19.940 1.00 74.75 106 TYR A N 1
ATOM 856 C CA . TYR A 1 106 ? 2.614 -15.478 -18.628 1.00 74.75 106 TYR A CA 1
ATOM 857 C C . TYR A 1 106 ? 2.902 -16.477 -17.499 1.00 74.75 106 TYR A C 1
ATOM 859 O O . TYR A 1 106 ? 3.560 -16.137 -16.517 1.00 74.75 106 TYR A O 1
ATOM 867 N N . LEU A 1 107 ? 2.453 -17.727 -17.658 1.00 75.88 107 LEU A N 1
ATOM 868 C CA . LEU A 1 107 ? 2.661 -18.787 -16.666 1.00 75.88 107 LEU A CA 1
ATOM 869 C C . LEU A 1 107 ? 4.113 -19.276 -16.614 1.00 75.88 107 LEU A C 1
ATOM 871 O O . LEU A 1 107 ? 4.584 -19.625 -15.537 1.00 75.88 107 LEU A O 1
ATOM 875 N N . SER A 1 108 ? 4.854 -19.243 -17.727 1.00 72.56 108 SER A N 1
ATOM 876 C CA . SER A 1 108 ? 6.260 -19.675 -17.762 1.00 72.56 108 SER A CA 1
ATOM 877 C C . SER A 1 108 ? 7.191 -18.815 -16.909 1.00 72.56 108 SER A C 1
ATOM 879 O O . SER A 1 108 ? 8.314 -19.222 -16.628 1.00 72.56 108 SER A O 1
ATOM 881 N N . CYS A 1 109 ? 6.746 -17.628 -16.489 1.00 69.00 109 CYS A N 1
ATOM 882 C CA . CYS A 1 109 ? 7.516 -16.766 -15.601 1.00 69.00 109 CYS A CA 1
ATOM 883 C C . CYS A 1 109 ? 7.621 -17.353 -14.182 1.00 69.00 109 CYS A C 1
ATOM 885 O O . CYS A 1 109 ? 8.546 -17.013 -13.453 1.00 69.00 109 CYS A O 1
ATOM 887 N N . PHE A 1 110 ? 6.725 -18.264 -13.781 1.00 67.88 110 PHE A N 1
ATOM 888 C CA . PHE A 1 110 ? 6.709 -18.829 -12.433 1.00 67.88 110 PHE A CA 1
ATOM 889 C C . PHE A 1 110 ? 6.639 -20.369 -12.453 1.00 67.88 110 PHE A C 1
ATOM 891 O O . PHE A 1 110 ? 5.603 -20.906 -12.849 1.00 67.88 110 PHE A O 1
ATOM 898 N N . PRO A 1 111 ? 7.662 -21.112 -11.972 1.00 61.44 111 PRO A N 1
ATOM 899 C CA . PRO A 1 111 ? 8.967 -20.684 -11.451 1.00 61.44 111 PRO A CA 1
ATOM 900 C C . PRO A 1 111 ? 10.049 -20.643 -12.547 1.00 61.44 111 PRO A C 1
ATOM 902 O O . PRO A 1 111 ? 10.290 -21.645 -13.219 1.00 61.44 111 PRO A O 1
ATOM 905 N N . GLY A 1 112 ? 10.749 -19.517 -12.706 1.00 67.31 112 GLY A N 1
ATOM 906 C CA . GLY A 1 112 ? 11.837 -19.442 -13.685 1.00 67.31 112 GLY A CA 1
ATOM 907 C C . GLY A 1 112 ? 12.481 -18.070 -13.869 1.00 67.31 112 GLY A C 1
ATOM 908 O O . GLY A 1 112 ? 12.185 -17.111 -13.151 1.00 67.31 112 GLY A O 1
ATOM 909 N N . ARG A 1 113 ? 13.383 -18.014 -14.852 1.00 70.19 113 ARG A N 1
ATOM 910 C CA . ARG A 1 113 ? 13.995 -16.796 -15.392 1.00 70.19 113 ARG A CA 1
ATOM 911 C C . ARG A 1 113 ? 13.587 -16.669 -16.848 1.00 70.19 113 ARG A C 1
ATOM 913 O O . ARG A 1 113 ? 13.687 -17.643 -17.590 1.00 70.19 113 ARG A O 1
ATOM 920 N N . ILE A 1 114 ? 13.132 -15.485 -17.237 1.00 70.31 114 ILE A N 1
ATOM 921 C CA . ILE A 1 114 ? 12.847 -15.166 -18.635 1.00 70.31 114 ILE A CA 1
ATOM 922 C C . ILE A 1 114 ? 13.794 -14.054 -19.054 1.00 70.31 114 ILE A C 1
ATOM 924 O O . ILE A 1 114 ? 13.907 -13.033 -18.374 1.00 70.31 114 ILE A O 1
ATOM 928 N N . GLU A 1 115 ? 14.471 -14.261 -20.174 1.00 69.62 115 GLU A N 1
ATOM 929 C CA . GLU A 1 115 ? 15.310 -13.248 -20.796 1.00 69.62 115 GLU A CA 1
ATOM 930 C C . GLU A 1 115 ? 14.510 -12.575 -21.905 1.00 69.62 115 GLU A C 1
ATOM 932 O O . GLU A 1 115 ? 14.038 -13.228 -22.837 1.00 69.62 115 GLU A O 1
ATOM 937 N N . TYR A 1 116 ? 14.335 -11.262 -21.787 1.00 68.38 116 TYR A N 1
ATOM 938 C CA . TYR A 1 116 ? 13.763 -10.453 -22.852 1.00 68.38 116 TYR A CA 1
ATOM 939 C C . TYR A 1 116 ? 14.901 -9.811 -23.639 1.00 68.38 116 TYR A C 1
ATOM 941 O O . TYR A 1 116 ? 15.773 -9.156 -23.063 1.00 68.38 116 TYR A O 1
ATOM 949 N N . ASN A 1 117 ? 14.885 -10.002 -24.958 1.00 67.75 117 ASN A N 1
ATOM 950 C CA . ASN A 1 117 ? 15.804 -9.323 -25.860 1.00 67.75 117 ASN A CA 1
ATOM 951 C C . ASN A 1 117 ? 15.278 -7.910 -26.131 1.00 67.75 117 ASN A C 1
ATOM 953 O O . ASN A 1 117 ? 14.186 -7.758 -26.683 1.00 67.75 117 ASN A O 1
ATOM 957 N N . ILE A 1 118 ? 16.039 -6.893 -25.730 1.00 67.25 118 ILE A N 1
ATOM 958 C CA . ILE A 1 118 ? 15.743 -5.500 -26.051 1.00 67.25 118 ILE A CA 1
ATOM 959 C C . ILE A 1 118 ? 16.853 -4.985 -26.955 1.00 67.25 118 ILE A C 1
ATOM 961 O O . ILE A 1 118 ? 18.033 -5.005 -26.605 1.00 67.25 118 ILE A O 1
ATOM 965 N N . ILE A 1 119 ? 16.453 -4.515 -28.131 1.00 63.44 119 ILE A N 1
ATOM 966 C CA . ILE A 1 119 ? 17.357 -3.911 -29.102 1.00 63.44 119 ILE A CA 1
ATOM 967 C C . ILE A 1 119 ? 17.467 -2.429 -28.749 1.00 63.44 119 ILE A C 1
ATOM 969 O O . ILE A 1 119 ? 16.483 -1.692 -28.828 1.00 63.44 119 ILE A O 1
ATOM 973 N N . PHE A 1 120 ? 18.653 -1.991 -28.335 1.00 59.47 120 PHE A N 1
ATOM 974 C CA . PHE A 1 120 ? 18.949 -0.579 -28.138 1.00 59.47 120 PHE A CA 1
ATOM 975 C C . PHE A 1 120 ? 19.450 0.007 -29.453 1.00 59.47 120 PHE A C 1
ATOM 977 O O . PHE A 1 120 ? 20.484 -0.404 -29.978 1.00 59.47 120 PHE A O 1
ATOM 984 N N . THR A 1 121 ? 18.732 1.002 -29.966 1.00 55.12 121 THR A N 1
ATOM 985 C CA . THR A 1 121 ? 19.193 1.846 -31.071 1.00 55.12 121 THR A CA 1
ATOM 986 C C . THR A 1 121 ? 19.786 3.122 -30.489 1.00 55.12 121 THR A C 1
ATOM 988 O O . THR A 1 121 ? 19.044 4.003 -30.043 1.00 55.12 121 THR A O 1
ATOM 991 N N . SER A 1 122 ? 21.113 3.235 -30.459 1.00 55.19 122 SER A N 1
ATOM 992 C CA . SER A 1 122 ? 21.769 4.495 -30.113 1.00 55.19 122 SER A CA 1
ATOM 993 C C . SER A 1 122 ? 21.922 5.354 -31.374 1.00 55.19 122 SER A C 1
ATOM 995 O O . SER A 1 122 ? 22.361 4.895 -32.427 1.00 55.19 122 SER A O 1
ATOM 997 N N . LEU A 1 123 ? 21.510 6.621 -31.291 1.00 51.41 123 LEU A N 1
ATOM 998 C CA . LEU A 1 123 ? 21.763 7.608 -32.341 1.00 51.41 123 LEU A CA 1
ATOM 999 C C . LEU A 1 123 ? 23.070 8.328 -32.006 1.00 51.41 123 LEU A C 1
ATOM 1001 O O . LEU A 1 123 ? 23.098 9.200 -31.136 1.00 51.41 123 LEU A O 1
ATOM 1005 N N . ILE A 1 124 ? 24.153 7.965 -32.692 1.00 54.28 124 ILE A N 1
ATOM 1006 C CA . ILE A 1 124 ? 25.420 8.696 -32.611 1.00 54.28 124 ILE A CA 1
ATOM 1007 C C . ILE A 1 124 ? 25.254 9.993 -33.407 1.00 54.28 124 ILE A C 1
ATOM 1009 O O . ILE A 1 124 ? 25.398 10.025 -34.627 1.00 54.28 124 ILE A O 1
ATOM 1013 N N . ASN A 1 125 ? 24.923 11.082 -32.715 1.00 49.59 125 ASN A N 1
ATOM 1014 C CA . ASN A 1 125 ? 24.958 12.416 -33.303 1.00 49.59 125 ASN A CA 1
ATOM 1015 C C . ASN A 1 125 ? 26.408 12.913 -33.242 1.00 49.59 125 ASN A C 1
ATOM 1017 O O . ASN A 1 125 ? 26.820 13.537 -32.260 1.00 49.59 125 ASN A O 1
ATOM 1021 N N . ASN A 1 126 ? 27.198 12.617 -34.276 1.00 45.03 126 ASN A N 1
ATOM 1022 C CA . ASN A 1 126 ? 28.514 13.228 -34.431 1.00 45.03 126 ASN A CA 1
ATOM 1023 C C . ASN A 1 126 ? 28.312 14.727 -34.656 1.00 45.03 126 ASN A C 1
ATOM 1025 O O . ASN A 1 126 ? 27.919 15.183 -35.728 1.00 45.03 126 ASN A O 1
ATOM 1029 N N . ARG A 1 127 ? 28.532 15.502 -33.595 1.00 51.12 127 ARG A N 1
ATOM 1030 C CA . ARG A 1 127 ? 28.475 16.961 -33.609 1.00 51.12 127 ARG A CA 1
ATOM 1031 C C . ARG A 1 127 ? 29.770 17.493 -34.227 1.00 51.12 127 ARG A C 1
ATOM 1033 O O . ARG A 1 127 ? 30.615 18.043 -33.535 1.00 51.12 127 ARG A O 1
ATOM 1040 N N . SER A 1 128 ? 29.930 17.278 -35.525 1.00 51.38 128 SER A N 1
ATOM 1041 C CA . SER A 1 128 ? 30.923 17.949 -36.360 1.00 51.38 128 SER A CA 1
ATOM 1042 C C . SER A 1 128 ? 30.417 17.938 -37.800 1.00 51.38 128 SER A C 1
ATOM 1044 O O . SER A 1 128 ? 30.495 16.918 -38.473 1.00 51.38 128 SER A O 1
ATOM 1046 N N . ASP A 1 129 ? 29.812 19.060 -38.181 1.00 46.00 129 ASP A N 1
ATOM 1047 C CA . ASP A 1 129 ? 29.619 19.611 -39.523 1.00 46.00 129 ASP A CA 1
ATOM 1048 C C . ASP A 1 129 ? 29.612 18.645 -40.737 1.00 46.00 129 ASP A C 1
ATOM 1050 O O . ASP A 1 129 ? 30.635 18.094 -41.131 1.00 46.00 129 ASP A O 1
ATOM 1054 N N . PHE A 1 130 ? 28.452 18.623 -41.415 1.00 43.59 130 PHE A N 1
ATOM 1055 C CA . PHE A 1 130 ? 28.121 18.055 -42.741 1.00 43.59 130 PHE A CA 1
ATOM 1056 C C . PHE A 1 130 ? 27.702 16.564 -42.847 1.00 43.59 130 PHE A C 1
ATOM 1058 O O . PHE A 1 130 ? 28.087 15.737 -42.027 1.00 43.59 130 PHE A O 1
ATOM 1065 N N . PRO A 1 131 ? 26.780 16.241 -43.791 1.00 58.25 131 PRO A N 1
ATOM 1066 C CA . PRO A 1 131 ? 25.726 15.248 -43.588 1.00 58.25 131 PRO A CA 1
ATOM 1067 C C . PRO A 1 131 ? 26.060 13.854 -44.135 1.00 58.25 131 PRO A C 1
ATOM 1069 O O . PRO A 1 131 ? 26.948 13.691 -44.962 1.00 58.25 131 PRO A O 1
ATOM 1072 N N . GLN A 1 132 ? 25.210 12.898 -43.741 1.00 49.97 132 GLN A N 1
ATOM 1073 C CA . GLN A 1 132 ? 25.102 11.520 -44.237 1.00 49.97 132 GLN A CA 1
ATOM 1074 C C . GLN A 1 132 ? 26.191 10.562 -43.747 1.00 49.97 132 GLN A C 1
ATOM 1076 O O . GLN A 1 132 ? 27.203 10.328 -44.396 1.00 49.97 132 GLN A O 1
ATOM 1081 N N . ASN A 1 133 ? 25.924 9.937 -42.598 1.00 45.84 133 ASN A N 1
ATOM 1082 C CA . ASN A 1 133 ? 25.512 8.529 -42.530 1.00 45.84 133 ASN A CA 1
ATOM 1083 C C . ASN A 1 133 ? 25.308 8.175 -41.053 1.00 45.84 133 ASN A C 1
ATOM 1085 O O . ASN A 1 133 ? 26.269 7.932 -40.329 1.00 45.84 133 ASN A O 1
ATOM 1089 N N . ASN A 1 134 ? 24.053 8.169 -40.597 1.00 48.56 134 ASN A N 1
ATOM 1090 C CA . ASN A 1 134 ? 23.725 7.694 -39.256 1.00 48.56 134 ASN A CA 1
ATOM 1091 C C . ASN A 1 134 ? 23.954 6.179 -39.242 1.00 48.56 134 ASN A C 1
ATOM 1093 O O . ASN A 1 134 ? 23.107 5.420 -39.710 1.00 48.56 134 ASN A O 1
ATOM 1097 N N . THR A 1 135 ? 25.107 5.732 -38.754 1.00 52.56 135 THR A N 1
ATOM 1098 C CA . THR A 1 135 ? 25.331 4.319 -38.454 1.00 52.56 135 THR A CA 1
ATOM 1099 C C . THR A 1 135 ? 24.524 3.986 -37.207 1.00 52.56 135 THR A C 1
ATOM 1101 O O . THR A 1 135 ? 24.860 4.420 -36.106 1.00 52.56 135 THR A O 1
ATOM 1104 N N . ILE A 1 136 ? 23.413 3.279 -37.397 1.00 55.44 136 ILE A N 1
ATOM 1105 C CA . ILE A 1 136 ? 22.622 2.721 -36.303 1.00 55.44 136 ILE A CA 1
ATOM 1106 C C . ILE A 1 136 ? 23.394 1.496 -35.813 1.00 55.44 136 ILE A C 1
ATOM 1108 O O . ILE A 1 136 ? 23.390 0.458 -36.470 1.00 55.44 136 ILE A O 1
ATOM 1112 N N . GLU A 1 137 ? 24.103 1.629 -34.695 1.00 57.88 137 GLU A N 1
ATOM 1113 C CA . GLU A 1 137 ? 24.632 0.465 -33.989 1.00 57.88 137 GLU A CA 1
ATOM 1114 C C . GLU A 1 137 ? 23.514 -0.108 -33.114 1.00 57.88 137 GLU A C 1
ATOM 1116 O O . GLU A 1 137 ? 23.103 0.484 -32.113 1.00 57.88 137 GLU A O 1
ATOM 1121 N N . GLU A 1 138 ? 22.983 -1.256 -33.530 1.00 55.12 138 GLU A N 1
ATOM 1122 C CA . GLU A 1 138 ? 22.033 -2.033 -32.742 1.00 55.12 138 GLU A CA 1
ATOM 1123 C C . GLU A 1 138 ? 22.806 -2.853 -31.708 1.00 55.12 138 GLU A C 1
ATOM 1125 O O . GLU A 1 138 ? 23.493 -3.819 -32.038 1.00 55.12 138 GLU A O 1
ATOM 1130 N N . THR A 1 139 ? 22.700 -2.471 -30.437 1.00 56.75 139 THR A N 1
ATOM 1131 C CA . THR A 1 139 ? 23.226 -3.281 -29.333 1.00 56.75 139 THR A CA 1
ATOM 1132 C C . THR A 1 139 ? 22.064 -4.019 -28.684 1.00 56.75 139 THR A C 1
ATOM 1134 O O . THR A 1 139 ? 21.145 -3.415 -28.135 1.00 56.75 139 THR A O 1
ATOM 1137 N N . ALA A 1 140 ? 22.062 -5.348 -28.782 1.00 55.47 140 ALA A N 1
ATOM 1138 C CA . ALA A 1 140 ? 21.107 -6.172 -28.054 1.00 55.47 140 ALA A CA 1
ATOM 1139 C C . ALA A 1 140 ? 21.557 -6.257 -26.591 1.00 55.47 140 ALA A C 1
ATOM 1141 O O . ALA A 1 140 ? 22.659 -6.737 -26.316 1.00 55.47 140 ALA A O 1
ATOM 1142 N N . ALA A 1 141 ? 20.723 -5.797 -25.658 1.00 60.72 141 ALA A N 1
ATOM 1143 C CA . ALA A 1 141 ? 20.931 -6.063 -24.240 1.00 60.72 141 ALA A CA 1
ATOM 1144 C C . ALA A 1 141 ? 19.820 -6.972 -23.712 1.00 60.72 141 ALA A C 1
ATOM 1146 O O . ALA A 1 141 ? 18.639 -6.828 -24.039 1.00 60.72 141 ALA A O 1
ATOM 1147 N N . PHE A 1 142 ? 20.228 -7.929 -22.887 1.00 62.94 142 PHE A N 1
ATOM 1148 C CA . PHE A 1 142 ? 19.338 -8.912 -22.293 1.00 62.94 142 PHE A CA 1
ATOM 1149 C C . PHE A 1 142 ? 18.866 -8.395 -20.940 1.00 62.94 142 PHE A C 1
ATOM 1151 O O . PHE A 1 142 ? 19.680 -8.149 -20.049 1.00 62.94 142 PHE A O 1
ATOM 1158 N N . ILE A 1 143 ? 17.551 -8.245 -20.770 1.00 67.19 143 ILE A N 1
ATOM 1159 C CA . ILE A 1 143 ? 16.973 -8.039 -19.442 1.00 67.19 143 ILE A CA 1
ATOM 1160 C C . ILE A 1 143 ? 16.537 -9.394 -18.910 1.00 67.19 143 ILE A C 1
ATOM 1162 O O . ILE A 1 143 ? 15.583 -10.001 -19.400 1.00 67.19 143 ILE A O 1
ATOM 1166 N N . THR A 1 144 ? 17.237 -9.857 -17.880 1.00 68.12 144 THR A N 1
ATOM 1167 C CA . THR A 1 144 ? 16.877 -11.068 -17.150 1.00 68.12 144 THR A CA 1
ATOM 1168 C C . THR A 1 144 ? 15.829 -10.723 -16.095 1.00 68.12 144 THR A C 1
ATOM 1170 O O . THR A 1 144 ? 16.121 -10.016 -15.126 1.00 68.12 144 THR A O 1
ATOM 1173 N N . VAL A 1 145 ? 14.606 -11.218 -16.266 1.00 71.44 145 VAL A N 1
ATOM 1174 C CA . VAL A 1 145 ? 13.548 -11.113 -15.256 1.00 71.44 145 VAL A CA 1
ATOM 1175 C C . VAL A 1 145 ? 13.555 -12.393 -14.435 1.00 71.44 145 VAL A C 1
ATOM 1177 O O . VAL A 1 145 ? 13.317 -13.482 -14.962 1.00 71.44 145 VAL A O 1
ATOM 1180 N N . ASP A 1 146 ? 13.850 -12.261 -13.143 1.00 75.88 146 ASP A N 1
ATOM 1181 C CA . ASP A 1 146 ? 13.902 -13.388 -12.214 1.00 75.88 146 ASP A CA 1
ATOM 1182 C C . ASP A 1 146 ? 12.664 -13.394 -11.311 1.00 75.88 146 ASP A C 1
ATOM 1184 O O . ASP A 1 146 ? 12.381 -12.421 -10.604 1.00 75.88 146 ASP A O 1
ATOM 1188 N N . SER A 1 147 ? 11.935 -14.511 -11.303 1.00 74.88 147 SER A N 1
ATOM 1189 C CA . SER A 1 147 ? 10.766 -14.720 -10.437 1.00 74.88 147 SER A CA 1
ATOM 1190 C C . SER A 1 147 ? 11.098 -14.690 -8.943 1.00 74.88 147 SER A C 1
ATOM 1192 O O . SER A 1 147 ? 10.226 -14.396 -8.121 1.00 74.88 147 SER A O 1
ATOM 1194 N N . SER A 1 148 ? 12.366 -14.913 -8.583 1.00 77.44 148 SER A N 1
ATOM 1195 C CA . SER A 1 148 ? 12.857 -14.785 -7.208 1.00 77.44 148 SER A CA 1
ATOM 1196 C C . SER A 1 148 ? 12.627 -13.383 -6.625 1.00 77.44 148 SER A C 1
ATOM 1198 O O . SER A 1 148 ? 12.315 -13.255 -5.441 1.00 77.44 148 SER A O 1
ATOM 1200 N N . THR A 1 149 ? 12.679 -12.334 -7.454 1.00 79.50 149 THR A N 1
ATOM 1201 C CA . THR A 1 149 ? 12.460 -10.945 -7.018 1.00 79.50 149 THR A CA 1
ATOM 1202 C C . THR A 1 149 ? 11.054 -10.724 -6.459 1.00 79.50 149 THR A C 1
ATOM 1204 O O . THR A 1 149 ? 10.903 -10.103 -5.409 1.00 79.50 149 THR A O 1
ATOM 1207 N N . LEU A 1 150 ? 10.026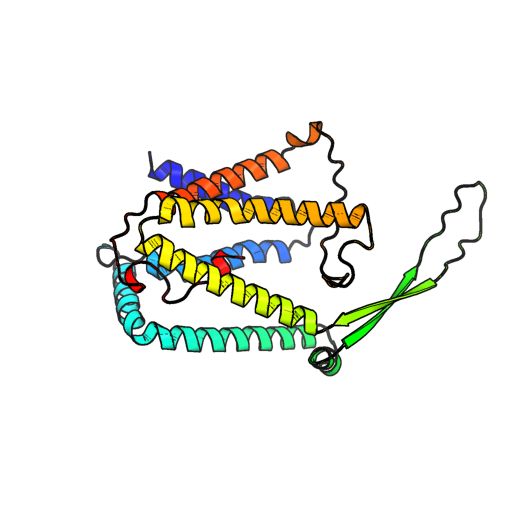 -11.299 -7.093 1.00 80.94 150 LEU A N 1
ATOM 1208 C CA . LEU A 1 150 ? 8.635 -11.212 -6.634 1.00 80.94 150 LEU A CA 1
ATOM 1209 C C . LEU A 1 150 ? 8.452 -11.894 -5.275 1.00 80.94 150 LEU A C 1
ATOM 1211 O O . LEU A 1 150 ? 7.765 -11.363 -4.403 1.00 80.94 150 LEU A O 1
ATOM 1215 N N . LEU A 1 151 ? 9.102 -13.045 -5.073 1.00 82.56 151 LEU A N 1
ATOM 1216 C CA . LEU A 1 151 ? 9.080 -13.747 -3.791 1.00 82.56 151 LEU A CA 1
ATOM 1217 C C . LEU A 1 151 ? 9.779 -12.930 -2.700 1.00 82.56 151 LEU A C 1
ATOM 1219 O O . LEU A 1 151 ? 9.234 -12.802 -1.608 1.00 82.56 151 LEU A O 1
ATOM 1223 N N . VAL A 1 152 ? 10.938 -12.331 -2.986 1.00 84.94 152 VAL A N 1
ATOM 1224 C CA . VAL A 1 152 ? 11.653 -11.466 -2.030 1.00 84.94 152 VAL A CA 1
ATOM 1225 C C . VAL A 1 152 ? 10.804 -10.251 -1.642 1.00 84.94 152 VAL A C 1
ATOM 1227 O O . VAL A 1 152 ? 10.710 -9.923 -0.456 1.00 84.94 152 VAL A O 1
ATOM 1230 N N . VAL A 1 153 ? 10.121 -9.617 -2.600 1.00 85.81 153 VAL A N 1
ATOM 1231 C CA . VAL A 1 153 ? 9.197 -8.505 -2.320 1.00 85.81 153 VAL A CA 1
ATOM 1232 C C . VAL A 1 153 ? 8.027 -8.977 -1.450 1.00 85.81 153 VAL A C 1
ATOM 1234 O O . VAL A 1 153 ? 7.736 -8.355 -0.431 1.00 85.81 153 VAL A O 1
ATOM 1237 N N . LEU A 1 154 ? 7.411 -10.118 -1.770 1.00 85.38 154 LEU A N 1
ATOM 1238 C CA . LEU A 1 154 ? 6.313 -10.681 -0.978 1.00 85.38 154 LEU A CA 1
ATOM 1239 C C . LEU A 1 154 ? 6.752 -11.008 0.456 1.00 85.38 154 LEU A C 1
ATOM 1241 O O . LEU A 1 154 ? 6.075 -10.629 1.413 1.00 85.38 154 LEU A O 1
ATOM 1245 N N . PHE A 1 155 ? 7.892 -11.681 0.625 1.00 88.81 155 PHE A N 1
ATOM 1246 C CA . PHE A 1 155 ? 8.416 -12.035 1.943 1.00 88.81 155 PHE A CA 1
ATOM 1247 C C . PHE A 1 155 ? 8.802 -10.803 2.759 1.00 88.81 155 PHE A C 1
ATOM 1249 O O . PHE A 1 155 ? 8.492 -10.745 3.949 1.00 88.81 155 PHE A O 1
ATOM 1256 N N . SER A 1 156 ? 9.443 -9.809 2.140 1.00 88.00 156 SER A N 1
ATOM 1257 C CA . SER A 1 156 ? 9.827 -8.576 2.835 1.00 88.00 156 SER A CA 1
ATOM 1258 C C . SER A 1 156 ? 8.606 -7.774 3.291 1.00 88.00 156 SER A C 1
ATOM 1260 O O . SER A 1 156 ? 8.566 -7.320 4.436 1.00 88.00 156 SER A O 1
ATOM 1262 N N . HIS A 1 157 ? 7.566 -7.681 2.458 1.00 86.81 157 HIS A N 1
ATOM 1263 C CA . HIS A 1 157 ? 6.306 -7.024 2.807 1.00 86.81 157 HIS A CA 1
ATOM 1264 C C . HIS A 1 157 ? 5.552 -7.750 3.928 1.00 86.81 157 HIS A C 1
ATOM 1266 O O . HIS A 1 157 ? 5.124 -7.123 4.903 1.00 86.81 157 HIS A O 1
ATOM 1272 N N . ALA A 1 158 ? 5.463 -9.081 3.850 1.00 87.69 158 ALA A N 1
ATOM 1273 C CA . ALA A 1 158 ? 4.837 -9.902 4.883 1.00 87.69 158 ALA A CA 1
ATOM 1274 C C . ALA A 1 158 ? 5.574 -9.792 6.229 1.00 87.69 158 ALA A C 1
ATOM 1276 O O . ALA A 1 158 ? 4.941 -9.624 7.276 1.00 87.69 158 ALA A O 1
ATOM 1277 N N . LEU A 1 159 ? 6.910 -9.833 6.204 1.00 89.44 159 LEU A N 1
ATOM 1278 C CA . LEU A 1 159 ? 7.743 -9.698 7.397 1.00 89.44 159 LEU A CA 1
ATOM 1279 C C . LEU A 1 159 ? 7.609 -8.302 8.018 1.00 89.44 159 LEU A C 1
ATOM 1281 O O . LEU A 1 159 ? 7.402 -8.190 9.226 1.00 89.44 159 LEU A O 1
ATOM 1285 N N . SER A 1 160 ? 7.657 -7.248 7.198 1.00 86.69 160 SER A N 1
ATOM 1286 C CA . SER A 1 160 ? 7.460 -5.862 7.640 1.00 86.69 160 SER A CA 1
ATOM 1287 C C . SER A 1 160 ? 6.093 -5.677 8.308 1.00 86.69 160 SER A C 1
ATOM 1289 O O . SER A 1 160 ? 6.002 -5.196 9.441 1.00 86.69 160 SER A O 1
ATOM 1291 N N . SER A 1 161 ? 5.032 -6.178 7.667 1.00 85.12 161 SER A N 1
ATOM 1292 C CA . SER A 1 161 ? 3.665 -6.137 8.197 1.00 85.12 161 SER A CA 1
ATOM 1293 C C . SER A 1 161 ? 3.530 -6.853 9.538 1.00 85.12 161 SER A C 1
ATOM 1295 O O . SER A 1 161 ? 2.888 -6.352 10.467 1.00 85.12 161 SER A O 1
ATOM 1297 N N . PHE A 1 162 ? 4.170 -8.013 9.678 1.00 85.75 162 PHE A N 1
ATOM 1298 C CA . PHE A 1 162 ? 4.162 -8.777 10.919 1.00 85.75 162 PHE A CA 1
ATOM 1299 C C . PHE A 1 162 ? 4.910 -8.068 12.058 1.00 85.75 162 PHE A C 1
ATOM 1301 O O . PHE A 1 162 ? 4.413 -8.016 13.192 1.00 85.75 162 PHE A O 1
ATOM 1308 N N . ILE A 1 163 ? 6.085 -7.502 11.766 1.00 87.62 163 ILE A N 1
ATOM 1309 C CA . ILE A 1 163 ? 6.888 -6.757 12.741 1.00 87.62 163 ILE A CA 1
ATOM 1310 C C . ILE A 1 163 ? 6.114 -5.531 13.219 1.00 87.62 163 ILE A C 1
ATOM 1312 O O . ILE A 1 163 ? 5.995 -5.325 14.429 1.00 87.62 163 ILE A O 1
ATOM 1316 N N . LEU A 1 164 ? 5.524 -4.755 12.307 1.00 85.12 164 LEU A N 1
ATOM 1317 C CA . LEU A 1 164 ? 4.785 -3.553 12.678 1.00 85.12 164 LEU A CA 1
ATOM 1318 C C . LEU A 1 164 ? 3.517 -3.872 13.473 1.00 85.12 164 LEU A C 1
ATOM 1320 O O . LEU A 1 164 ? 3.224 -3.187 14.454 1.00 85.12 164 LEU A O 1
ATOM 1324 N N . TYR A 1 165 ? 2.796 -4.941 13.127 1.00 83.88 165 TYR A N 1
ATOM 1325 C CA . TYR A 1 165 ? 1.671 -5.405 13.939 1.00 83.88 165 TYR A CA 1
ATOM 1326 C C . TYR A 1 165 ? 2.102 -5.760 15.364 1.00 83.88 165 TYR A C 1
ATOM 1328 O O . TYR A 1 165 ? 1.472 -5.340 16.341 1.00 83.88 165 TYR A O 1
ATOM 1336 N N . SER A 1 166 ? 3.188 -6.523 15.487 1.00 84.81 166 SER A N 1
ATOM 1337 C CA . SER A 1 166 ? 3.716 -6.972 16.775 1.00 84.81 166 SER A CA 1
ATOM 1338 C C . SER A 1 166 ? 4.192 -5.790 17.622 1.00 84.81 166 SER A C 1
ATOM 1340 O O . SER A 1 166 ? 3.808 -5.673 18.790 1.00 84.81 166 SER A O 1
ATOM 1342 N N . ALA A 1 167 ? 4.947 -4.867 17.021 1.00 86.31 167 ALA A N 1
ATOM 1343 C CA . ALA A 1 167 ? 5.436 -3.650 17.660 1.00 86.31 167 ALA A CA 1
ATOM 1344 C C . ALA A 1 167 ? 4.293 -2.697 18.042 1.00 86.31 167 ALA A C 1
ATOM 1346 O O . ALA A 1 167 ? 4.259 -2.197 19.166 1.00 86.31 167 ALA A O 1
ATOM 1347 N N . GLY A 1 168 ? 3.304 -2.502 17.166 1.00 81.88 168 GLY A N 1
ATOM 1348 C CA . GLY A 1 168 ? 2.128 -1.677 17.440 1.00 81.88 168 GLY A CA 1
ATOM 1349 C C . GLY A 1 168 ? 1.291 -2.233 18.593 1.00 81.88 168 GLY A C 1
ATOM 1350 O O . GLY A 1 168 ? 0.919 -1.503 19.513 1.00 81.88 168 GLY A O 1
ATOM 1351 N N . LYS A 1 169 ? 1.058 -3.552 18.613 1.00 82.25 169 LYS A N 1
ATOM 1352 C CA . LYS A 1 169 ? 0.368 -4.229 19.722 1.00 82.25 169 LYS A CA 1
ATOM 1353 C C . LYS A 1 169 ? 1.129 -4.079 21.038 1.00 82.25 169 LYS A C 1
ATOM 1355 O O . LYS A 1 169 ? 0.501 -3.873 22.078 1.00 82.25 169 LYS A O 1
ATOM 1360 N N . PHE A 1 170 ? 2.455 -4.186 21.005 1.00 84.75 170 PHE A N 1
ATOM 1361 C CA . PHE A 1 170 ? 3.301 -3.973 22.175 1.00 84.75 170 PHE A CA 1
ATOM 1362 C C . PHE A 1 170 ? 3.214 -2.524 22.677 1.00 84.75 170 PHE A C 1
ATOM 1364 O O . PHE A 1 170 ? 2.883 -2.312 23.841 1.00 84.75 170 PHE A O 1
ATOM 1371 N N . ALA A 1 171 ? 3.396 -1.539 21.793 1.00 85.00 171 ALA A N 1
ATOM 1372 C CA . ALA A 1 171 ? 3.389 -0.115 22.127 1.00 85.00 171 ALA A CA 1
ATOM 1373 C C . ALA A 1 171 ? 2.061 0.355 22.743 1.00 85.00 171 ALA A C 1
ATOM 1375 O O . ALA A 1 171 ? 2.057 1.145 23.688 1.00 85.00 171 ALA A O 1
ATOM 1376 N N . VAL A 1 172 ? 0.922 -0.147 22.249 1.00 79.38 172 VAL A N 1
ATOM 1377 C CA . VAL A 1 172 ? -0.387 0.187 22.834 1.00 79.38 172 VAL A CA 1
ATOM 1378 C C . VAL A 1 172 ? -0.577 -0.469 24.202 1.00 79.38 172 VAL A C 1
ATOM 1380 O O . VAL A 1 172 ? -1.093 0.167 25.120 1.00 79.38 172 VAL A O 1
ATOM 1383 N N . LYS A 1 173 ? -0.118 -1.714 24.391 1.00 81.50 173 LYS A N 1
ATOM 1384 C CA . LYS A 1 173 ? -0.214 -2.401 25.690 1.00 81.50 173 LYS A CA 1
ATOM 1385 C C . LYS A 1 173 ? 0.641 -1.750 26.778 1.00 81.50 173 LYS A C 1
ATOM 1387 O O . LYS A 1 173 ? 0.226 -1.753 27.937 1.00 81.50 173 LYS A O 1
ATOM 1392 N N . THR A 1 174 ? 1.800 -1.201 26.418 1.00 82.44 174 THR A N 1
ATOM 1393 C CA . THR A 1 174 ? 2.718 -0.512 27.339 1.00 82.44 174 THR A CA 1
ATOM 1394 C C . THR A 1 174 ? 2.398 0.973 27.527 1.00 82.44 174 THR A C 1
ATOM 1396 O O . THR A 1 174 ? 3.118 1.648 28.255 1.00 82.44 174 THR A O 1
ATOM 1399 N N . LEU A 1 175 ? 1.319 1.485 26.911 1.00 81.06 175 LEU A N 1
ATOM 1400 C CA . LEU A 1 175 ? 0.937 2.909 26.904 1.00 81.06 175 LEU A CA 1
ATOM 1401 C C . LEU A 1 175 ? 2.005 3.842 26.295 1.00 81.06 175 LEU A C 1
ATOM 1403 O O . LEU A 1 175 ? 1.951 5.058 26.473 1.00 81.06 175 LEU A O 1
ATOM 1407 N N . MET A 1 176 ? 2.950 3.292 25.528 1.00 84.12 176 MET A N 1
ATOM 1408 C CA . MET A 1 176 ? 3.975 4.043 24.796 1.00 84.12 176 MET A CA 1
ATOM 1409 C C . MET A 1 176 ? 3.525 4.415 23.373 1.00 84.12 176 MET A C 1
ATOM 1411 O O . MET A 1 176 ? 4.339 4.832 22.553 1.00 84.12 176 MET A O 1
ATOM 1415 N N . HIS A 1 177 ? 2.232 4.295 23.052 1.00 81.44 177 HIS A N 1
ATOM 1416 C CA . HIS A 1 177 ? 1.695 4.464 21.694 1.00 81.44 177 HIS A CA 1
ATOM 1417 C C . HIS A 1 177 ? 1.939 5.850 21.093 1.00 81.44 177 HIS A C 1
ATOM 1419 O O . HIS A 1 177 ? 2.100 5.961 19.880 1.00 81.44 177 HIS A O 1
ATOM 1425 N N . ARG A 1 178 ? 2.005 6.903 21.917 1.00 79.44 178 ARG A N 1
ATOM 1426 C CA . ARG A 1 178 ? 2.258 8.273 21.439 1.00 79.44 178 ARG A CA 1
ATOM 1427 C C . ARG A 1 178 ? 3.623 8.401 20.768 1.00 79.44 178 ARG A C 1
ATOM 1429 O O . ARG A 1 178 ? 3.712 8.905 19.659 1.00 79.44 178 ARG A O 1
ATOM 1436 N N . PHE A 1 179 ? 4.671 7.903 21.417 1.00 80.62 179 PHE A N 1
ATOM 1437 C CA . PHE A 1 179 ? 6.027 7.984 20.878 1.00 80.62 179 PHE A CA 1
ATOM 1438 C C . PHE A 1 179 ? 6.367 6.782 19.988 1.00 80.62 179 PHE A C 1
ATOM 1440 O O . PHE A 1 179 ? 6.891 6.951 18.896 1.00 80.62 179 PHE A O 1
ATOM 1447 N N . GLY A 1 180 ? 6.027 5.567 20.421 1.00 80.25 180 GLY A N 1
ATOM 1448 C CA . GLY A 1 180 ? 6.439 4.331 19.754 1.00 80.25 180 GLY A CA 1
ATOM 1449 C C . GLY A 1 180 ? 5.599 3.926 18.543 1.00 80.25 180 GLY A C 1
ATOM 1450 O O . GLY A 1 180 ? 6.019 3.051 17.797 1.00 80.25 180 GLY A O 1
ATOM 1451 N N . PHE A 1 181 ? 4.421 4.525 18.337 1.00 81.19 181 PHE A N 1
ATOM 1452 C CA . PHE A 1 181 ? 3.539 4.163 17.222 1.00 81.19 181 PHE A CA 1
ATOM 1453 C C . PHE A 1 181 ? 3.076 5.377 16.412 1.00 81.19 181 PHE A C 1
ATOM 1455 O O . PHE A 1 181 ? 3.206 5.378 15.192 1.00 81.19 181 PHE A O 1
ATOM 1462 N N . ALA A 1 182 ? 2.591 6.438 17.061 1.00 82.44 182 ALA A N 1
ATOM 1463 C CA . ALA A 1 182 ? 2.046 7.592 16.344 1.00 82.44 182 ALA A CA 1
ATOM 1464 C C . ALA A 1 182 ? 3.123 8.396 15.590 1.00 82.44 182 ALA A C 1
ATOM 1466 O O . ALA A 1 182 ? 2.883 8.818 14.460 1.00 82.44 182 ALA A O 1
ATOM 1467 N N . LEU A 1 183 ? 4.314 8.562 16.181 1.00 82.38 183 LEU A N 1
ATOM 1468 C CA . LEU A 1 183 ? 5.429 9.265 15.541 1.00 82.38 183 LEU A CA 1
ATOM 1469 C C . LEU A 1 183 ? 5.933 8.523 14.292 1.00 82.38 183 LEU A C 1
ATOM 1471 O O . LEU A 1 183 ? 5.877 9.131 13.221 1.00 82.38 183 LEU A O 1
ATOM 1475 N N . PRO A 1 184 ? 6.344 7.236 14.353 1.00 83.88 184 PRO A N 1
ATOM 1476 C CA . PRO A 1 184 ? 6.762 6.506 13.157 1.00 83.88 184 PRO A CA 1
ATOM 1477 C C . PRO A 1 184 ? 5.705 6.539 12.050 1.00 83.88 184 PRO A C 1
ATOM 1479 O O . PRO A 1 184 ? 6.021 6.892 10.919 1.00 83.88 184 PRO A O 1
ATOM 1482 N N . MET A 1 185 ? 4.433 6.297 12.385 1.00 81.06 185 MET A N 1
ATOM 1483 C CA . MET A 1 185 ? 3.337 6.316 11.409 1.00 81.06 185 MET A CA 1
ATOM 1484 C C . MET A 1 185 ? 3.172 7.662 10.691 1.00 81.06 185 MET A C 1
ATOM 1486 O O . MET A 1 185 ? 2.809 7.687 9.521 1.00 81.06 185 MET A O 1
ATOM 1490 N N . SER A 1 186 ? 3.443 8.782 11.366 1.00 82.38 186 SER A N 1
ATOM 1491 C CA . SER A 1 186 ? 3.367 10.111 10.743 1.00 82.38 186 SER A CA 1
ATOM 1492 C C . SER A 1 186 ? 4.555 10.439 9.829 1.00 82.38 186 SER A C 1
ATOM 1494 O O . SER A 1 186 ? 4.422 11.265 8.931 1.00 82.38 186 SER A O 1
ATOM 1496 N N . LEU A 1 187 ? 5.707 9.799 10.049 1.00 82.19 187 LEU A N 1
ATOM 1497 C CA . LEU A 1 187 ? 6.959 10.074 9.337 1.00 82.19 187 LEU A CA 1
ATOM 1498 C C . LEU A 1 187 ? 7.229 9.099 8.188 1.00 82.19 187 LEU A C 1
ATOM 1500 O O . LEU A 1 187 ? 7.891 9.491 7.230 1.00 82.19 187 LEU A O 1
ATOM 1504 N N . VAL A 1 188 ? 6.721 7.862 8.262 1.00 84.81 188 VAL A N 1
ATOM 1505 C CA . VAL A 1 188 ? 6.980 6.797 7.276 1.00 84.81 188 VAL A CA 1
ATOM 1506 C C . VAL A 1 188 ? 6.716 7.267 5.848 1.00 84.81 188 VAL A C 1
ATOM 1508 O O . VAL A 1 188 ? 7.595 7.126 5.009 1.00 84.81 188 VAL A O 1
ATOM 1511 N N . THR A 1 189 ? 5.578 7.907 5.574 1.00 80.19 189 THR A N 1
ATOM 1512 C CA . THR A 1 189 ? 5.241 8.365 4.214 1.00 80.19 189 THR A CA 1
ATOM 1513 C C . THR A 1 189 ? 6.264 9.358 3.658 1.00 80.19 189 THR A C 1
ATOM 1515 O O . THR A 1 189 ? 6.689 9.249 2.509 1.00 80.19 189 THR A O 1
ATOM 1518 N N . SER A 1 190 ? 6.705 10.313 4.480 1.00 81.62 190 SER A N 1
ATOM 1519 C CA . SER A 1 190 ? 7.677 11.335 4.076 1.00 81.62 190 SER A CA 1
ATOM 1520 C C . SER A 1 190 ? 9.071 10.745 3.901 1.00 81.62 190 SER A C 1
ATOM 1522 O O . SER A 1 190 ? 9.764 11.059 2.937 1.00 81.62 190 SER A O 1
ATOM 1524 N N . VAL A 1 191 ? 9.477 9.875 4.828 1.00 85.19 191 VAL A N 1
ATOM 1525 C CA . VAL A 1 191 ? 10.779 9.205 4.789 1.00 85.19 191 VAL A CA 1
ATOM 1526 C C . VAL A 1 191 ? 10.864 8.289 3.572 1.00 85.19 191 VAL A C 1
ATOM 1528 O O . VAL A 1 191 ? 11.854 8.361 2.852 1.00 85.19 191 VAL A O 1
ATOM 1531 N N . SER A 1 192 ? 9.824 7.503 3.277 1.00 85.06 192 SER A N 1
ATOM 1532 C CA . SER A 1 192 ? 9.776 6.637 2.093 1.00 85.06 192 SER A CA 1
ATOM 1533 C C . SER A 1 192 ? 9.939 7.428 0.795 1.00 85.06 192 SER A C 1
ATOM 1535 O O . SER A 1 192 ? 10.717 7.029 -0.069 1.00 85.06 192 SER A O 1
ATOM 1537 N N . PHE A 1 193 ? 9.279 8.585 0.674 1.00 81.06 193 PHE A N 1
ATOM 1538 C CA . PHE A 1 193 ? 9.418 9.450 -0.500 1.00 81.06 193 PHE A CA 1
ATOM 1539 C C . PHE A 1 193 ? 10.846 9.994 -0.662 1.00 81.06 193 PHE A C 1
ATOM 1541 O O . PHE A 1 193 ? 11.413 9.943 -1.752 1.00 81.06 193 PHE A O 1
ATOM 1548 N N . ILE A 1 194 ? 11.458 10.465 0.430 1.00 83.25 194 ILE A N 1
ATOM 1549 C CA . ILE A 1 194 ? 12.840 10.965 0.417 1.00 83.25 194 ILE A CA 1
ATOM 1550 C C . ILE A 1 194 ? 13.819 9.840 0.058 1.00 83.25 194 ILE A C 1
ATOM 1552 O O . ILE A 1 194 ? 14.702 10.038 -0.774 1.00 83.25 194 ILE A O 1
ATOM 1556 N N . VAL A 1 195 ? 13.649 8.650 0.641 1.00 87.06 195 VAL A N 1
ATOM 1557 C CA . VAL A 1 195 ? 14.476 7.473 0.337 1.00 87.06 195 VAL A CA 1
ATOM 1558 C C . VAL A 1 195 ? 14.347 7.087 -1.135 1.00 87.06 195 VAL A C 1
ATOM 1560 O O . VAL A 1 195 ? 15.364 6.858 -1.785 1.00 87.06 195 VAL A O 1
ATOM 1563 N N . MET A 1 196 ? 13.130 7.081 -1.687 1.00 84.69 196 MET A N 1
ATOM 1564 C CA . MET A 1 196 ? 12.898 6.800 -3.105 1.00 84.69 196 MET A CA 1
ATOM 1565 C C . MET A 1 196 ? 13.655 7.784 -4.009 1.00 84.69 196 MET A C 1
ATOM 1567 O O . MET A 1 196 ? 14.335 7.352 -4.939 1.00 84.69 196 MET A O 1
ATOM 1571 N N . ILE A 1 197 ? 13.606 9.088 -3.710 1.00 81.94 197 ILE A N 1
ATOM 1572 C CA . ILE A 1 197 ? 14.356 10.113 -4.455 1.00 81.94 197 ILE A CA 1
ATOM 1573 C C . ILE A 1 197 ? 15.866 9.873 -4.358 1.00 81.94 197 ILE A C 1
ATOM 1575 O O . ILE A 1 197 ? 16.556 9.905 -5.374 1.00 81.94 197 ILE A O 1
ATOM 1579 N N . ILE A 1 198 ? 16.388 9.605 -3.158 1.00 84.44 198 ILE A N 1
ATOM 1580 C CA . ILE A 1 198 ? 17.822 9.354 -2.949 1.00 84.44 198 ILE A CA 1
ATOM 1581 C C . ILE A 1 198 ? 18.288 8.152 -3.775 1.00 84.44 198 ILE A C 1
ATOM 1583 O O . ILE A 1 198 ? 19.319 8.231 -4.440 1.00 84.44 198 ILE A O 1
ATOM 1587 N N . VAL A 1 199 ? 17.523 7.056 -3.775 1.00 85.19 199 VAL A N 1
ATOM 1588 C CA . VAL A 1 199 ? 17.837 5.863 -4.576 1.00 85.19 199 VAL A CA 1
ATOM 1589 C C . VAL A 1 199 ? 17.856 6.195 -6.072 1.00 85.19 199 VAL A C 1
ATOM 1591 O O . VAL A 1 199 ? 18.759 5.744 -6.776 1.00 85.19 199 VAL A O 1
ATOM 1594 N N . CYS A 1 200 ? 16.929 7.030 -6.552 1.00 81.75 200 CYS A N 1
ATOM 1595 C CA . CYS A 1 200 ? 16.911 7.477 -7.947 1.00 81.75 200 CYS A CA 1
ATOM 1596 C C . CYS A 1 200 ? 18.145 8.324 -8.303 1.00 81.75 200 CYS A C 1
ATOM 1598 O O . CYS A 1 200 ? 18.790 8.052 -9.312 1.00 81.75 200 CYS A O 1
ATOM 1600 N N . ILE A 1 201 ? 18.521 9.293 -7.458 1.00 82.19 201 ILE A N 1
ATOM 1601 C CA . ILE A 1 201 ? 19.702 10.152 -7.673 1.00 82.19 201 ILE A CA 1
ATOM 1602 C C . ILE A 1 201 ? 20.992 9.322 -7.683 1.00 82.19 201 ILE A C 1
ATOM 1604 O O . ILE A 1 201 ? 21.869 9.530 -8.520 1.00 82.19 201 ILE A O 1
ATOM 1608 N N . LEU A 1 202 ? 21.121 8.357 -6.766 1.00 83.62 202 LEU A N 1
ATOM 1609 C CA . LEU A 1 202 ? 22.289 7.475 -6.715 1.00 83.62 202 LEU A CA 1
ATOM 1610 C C . LEU A 1 202 ? 22.433 6.641 -7.992 1.00 83.62 202 LEU A C 1
ATOM 1612 O O . LEU A 1 202 ? 23.556 6.453 -8.461 1.00 83.62 202 LEU A O 1
ATOM 1616 N N . ARG A 1 203 ? 21.315 6.174 -8.562 1.00 82.25 203 ARG A N 1
ATOM 1617 C CA . ARG A 1 203 ? 21.315 5.405 -9.811 1.00 82.25 203 ARG A CA 1
ATOM 1618 C C . ARG A 1 203 ? 21.557 6.268 -11.046 1.00 82.25 203 ARG A C 1
ATOM 1620 O O . ARG A 1 203 ? 22.191 5.807 -11.986 1.00 82.25 203 ARG A O 1
ATOM 1627 N N . GLU A 1 204 ? 21.096 7.515 -11.047 1.00 82.00 204 GLU A N 1
ATOM 1628 C CA . GLU A 1 204 ? 21.404 8.454 -12.131 1.00 82.00 204 GLU A CA 1
ATOM 1629 C C . GLU A 1 204 ? 22.898 8.794 -12.173 1.00 82.00 204 GLU A C 1
ATOM 1631 O O . GLU A 1 204 ? 23.501 8.792 -13.243 1.00 82.00 204 GLU A O 1
ATOM 1636 N N . ASN A 1 205 ? 23.514 9.009 -11.007 1.00 83.31 205 ASN A N 1
ATOM 1637 C CA . ASN A 1 205 ? 24.952 9.260 -10.918 1.00 83.31 205 ASN A CA 1
ATOM 1638 C C . ASN A 1 205 ? 25.786 8.023 -11.286 1.00 83.31 205 ASN A C 1
ATOM 1640 O O . ASN A 1 205 ? 26.856 8.161 -11.871 1.00 83.31 205 ASN A O 1
ATOM 1644 N N . ASN A 1 206 ? 25.314 6.824 -10.927 1.00 83.00 206 ASN A N 1
ATOM 1645 C CA . ASN A 1 206 ? 25.989 5.559 -11.198 1.00 83.00 206 ASN A CA 1
ATOM 1646 C C . ASN A 1 206 ? 24.982 4.524 -11.731 1.00 83.00 206 ASN A C 1
ATOM 1648 O O . ASN A 1 206 ? 24.260 3.926 -10.927 1.00 83.00 206 ASN A O 1
ATOM 1652 N N . PRO A 1 207 ? 24.965 4.223 -13.044 1.00 80.12 207 PRO A N 1
ATOM 1653 C CA . PRO A 1 207 ? 23.985 3.300 -13.626 1.00 80.12 207 PRO A CA 1
ATOM 1654 C C . PRO A 1 207 ? 24.097 1.874 -13.066 1.00 80.12 207 PRO A C 1
ATOM 1656 O O . PRO A 1 207 ? 23.110 1.146 -13.028 1.00 80.12 207 PRO A O 1
ATOM 1659 N N . CYS A 1 208 ? 25.281 1.495 -12.572 1.00 81.62 208 CYS A N 1
ATOM 1660 C CA . CYS A 1 208 ? 25.540 0.199 -11.941 1.00 81.62 208 CYS A CA 1
ATOM 1661 C C . CYS A 1 208 ? 25.173 0.149 -10.444 1.00 81.62 208 CYS A C 1
ATOM 1663 O O . CYS A 1 208 ? 25.378 -0.880 -9.797 1.00 81.62 208 CYS A O 1
ATOM 1665 N N . ALA A 1 209 ? 24.681 1.243 -9.849 1.00 78.62 209 ALA A N 1
ATOM 1666 C CA . ALA A 1 209 ? 24.283 1.249 -8.445 1.00 78.62 209 ALA A CA 1
ATOM 1667 C C . ALA A 1 209 ? 23.104 0.290 -8.215 1.00 78.62 209 ALA A C 1
ATOM 1669 O O . ALA A 1 209 ? 22.125 0.313 -8.956 1.00 78.62 209 ALA A O 1
ATOM 1670 N N . PHE A 1 210 ? 23.198 -0.530 -7.161 1.00 80.12 210 PHE A N 1
ATOM 1671 C CA . PHE A 1 210 ? 22.201 -1.540 -6.760 1.00 80.12 210 PHE A CA 1
ATOM 1672 C C . PHE A 1 210 ? 21.998 -2.721 -7.727 1.00 80.12 210 PHE A C 1
ATOM 1674 O O . PHE A 1 210 ? 21.127 -3.560 -7.471 1.00 80.12 210 PHE A O 1
ATOM 1681 N N . HIS A 1 211 ? 22.824 -2.836 -8.773 1.00 79.69 211 HIS A N 1
ATOM 1682 C CA . HIS A 1 211 ? 22.801 -3.981 -9.680 1.00 79.69 211 HIS A CA 1
ATOM 1683 C C . HIS A 1 211 ? 23.020 -5.292 -8.903 1.00 79.69 211 HIS A C 1
ATOM 1685 O O . HIS A 1 211 ? 23.917 -5.397 -8.064 1.00 79.69 211 HIS A O 1
ATOM 1691 N N . GLY A 1 212 ? 22.163 -6.284 -9.147 1.00 75.06 212 GLY A N 1
ATOM 1692 C CA . GLY A 1 212 ? 22.184 -7.584 -8.466 1.00 75.06 212 GLY A CA 1
ATOM 1693 C C . GLY A 1 212 ? 21.434 -7.647 -7.127 1.00 75.06 212 GLY A C 1
ATOM 1694 O O . GLY A 1 212 ? 21.100 -8.747 -6.694 1.00 75.06 212 GLY A O 1
ATOM 1695 N N . PHE A 1 213 ? 21.115 -6.512 -6.490 1.00 75.88 213 PHE A N 1
ATOM 1696 C CA . PHE A 1 213 ? 20.252 -6.485 -5.297 1.00 75.88 213 PHE A CA 1
ATOM 1697 C C . PHE A 1 213 ? 18.789 -6.206 -5.660 1.00 75.88 213 PHE A C 1
ATOM 1699 O O . PHE A 1 213 ? 17.890 -6.925 -5.229 1.00 75.88 213 PHE A O 1
ATOM 1706 N N . ILE A 1 214 ? 18.551 -5.182 -6.483 1.00 76.88 214 ILE A N 1
ATOM 1707 C CA . ILE A 1 214 ? 17.236 -4.857 -7.046 1.00 76.88 214 ILE A CA 1
ATOM 1708 C C . ILE A 1 214 ? 17.322 -5.082 -8.555 1.00 76.88 214 ILE A C 1
ATOM 1710 O O . ILE A 1 214 ? 18.301 -4.689 -9.187 1.00 76.88 214 ILE A O 1
ATOM 1714 N N . GLY A 1 215 ? 16.307 -5.730 -9.133 1.00 74.44 215 GLY A N 1
ATOM 1715 C CA . GLY A 1 215 ? 16.239 -5.933 -10.579 1.00 74.44 215 GLY A CA 1
ATOM 1716 C C . GLY A 1 215 ? 16.253 -4.593 -11.312 1.00 74.44 215 GLY A C 1
ATOM 1717 O O . GLY A 1 215 ? 15.525 -3.674 -10.936 1.00 74.44 215 GLY A O 1
ATOM 1718 N N . ASP A 1 216 ? 17.051 -4.479 -12.373 1.00 74.56 216 ASP A N 1
ATOM 1719 C CA . ASP A 1 216 ? 17.262 -3.208 -13.080 1.00 74.56 216 ASP A CA 1
ATOM 1720 C C . ASP A 1 216 ? 15.976 -2.582 -13.650 1.00 74.56 216 ASP A C 1
ATOM 1722 O O . ASP A 1 216 ? 15.939 -1.374 -13.907 1.00 74.56 216 ASP A O 1
ATOM 1726 N N . TYR A 1 217 ? 14.925 -3.394 -13.786 1.00 75.62 217 TYR A N 1
ATOM 1727 C CA . TYR A 1 217 ? 13.580 -3.045 -14.239 1.00 75.62 217 TYR A CA 1
ATOM 1728 C C . TYR A 1 217 ? 12.650 -2.474 -13.148 1.00 75.62 217 TYR A C 1
ATOM 1730 O O . TYR A 1 217 ? 11.550 -2.042 -13.476 1.00 75.62 217 TYR A O 1
ATOM 1738 N N . LEU A 1 218 ? 13.037 -2.478 -11.865 1.00 77.88 218 LEU A N 1
ATOM 1739 C CA . LEU A 1 218 ? 12.171 -2.063 -10.742 1.00 77.88 218 LEU A CA 1
ATOM 1740 C C . LEU A 1 218 ? 12.340 -0.600 -10.308 1.00 77.88 218 LEU A C 1
ATOM 1742 O O . LEU A 1 218 ? 11.709 -0.166 -9.346 1.00 77.88 218 LEU A O 1
ATOM 1746 N N . PHE A 1 219 ? 13.194 0.167 -10.977 1.00 78.81 219 PHE A N 1
ATOM 1747 C CA . PHE A 1 219 ? 13.463 1.546 -10.582 1.00 78.81 219 PHE A CA 1
ATOM 1748 C C . PHE A 1 219 ? 12.564 2.535 -11.312 1.00 78.81 219 PHE A C 1
ATOM 1750 O O . PHE A 1 219 ? 12.294 2.400 -12.505 1.00 78.81 219 PHE A O 1
ATOM 1757 N N . PHE A 1 220 ? 12.180 3.586 -10.595 1.00 73.25 220 PHE A N 1
ATOM 1758 C CA . PHE A 1 220 ? 11.502 4.728 -11.184 1.00 73.25 220 PHE A CA 1
ATOM 1759 C C . PHE A 1 220 ? 12.478 5.550 -12.026 1.00 73.25 220 PHE A C 1
ATOM 1761 O O . PHE A 1 220 ? 13.630 5.771 -11.648 1.00 73.25 220 PHE A O 1
ATOM 1768 N N . THR A 1 221 ? 12.006 6.027 -13.174 1.00 69.62 221 THR A N 1
ATOM 1769 C CA . THR A 1 221 ? 12.730 7.017 -13.969 1.00 69.62 221 THR A CA 1
ATOM 1770 C C . THR A 1 221 ? 12.727 8.346 -13.227 1.00 69.62 221 THR A C 1
ATOM 1772 O O . THR A 1 221 ? 11.652 8.835 -12.871 1.00 69.62 221 THR A O 1
ATOM 1775 N N . ASN A 1 222 ? 13.905 8.941 -13.015 1.00 67.00 222 ASN A N 1
ATOM 1776 C CA . ASN A 1 222 ? 13.976 10.265 -12.410 1.00 67.00 222 ASN A CA 1
ATOM 1777 C C . ASN A 1 222 ? 13.286 11.274 -13.345 1.00 67.00 222 ASN A C 1
ATOM 1779 O O . ASN A 1 222 ? 13.693 11.393 -14.509 1.00 67.00 222 ASN A O 1
ATOM 1783 N N . PRO A 1 223 ? 12.243 11.995 -12.900 1.00 60.91 223 PRO A N 1
ATOM 1784 C CA . PRO A 1 223 ? 11.773 13.138 -13.659 1.00 60.91 223 PRO A CA 1
ATOM 1785 C C . PRO A 1 223 ? 12.933 14.135 -13.764 1.00 60.91 223 PRO A C 1
ATOM 1787 O O . PRO A 1 223 ? 13.576 14.454 -12.766 1.00 60.91 223 PRO A O 1
ATOM 1790 N N . LYS A 1 224 ? 13.217 14.626 -14.977 1.00 57.94 224 LYS A N 1
ATOM 1791 C CA . LYS A 1 224 ? 14.238 15.657 -15.225 1.00 57.94 224 LYS A CA 1
ATOM 1792 C C . LYS A 1 224 ? 13.776 16.986 -14.624 1.00 57.94 224 LYS A C 1
ATOM 1794 O O . LYS A 1 224 ? 13.331 17.885 -15.331 1.00 57.94 224 LYS A O 1
ATOM 1799 N N . ILE A 1 225 ? 13.806 17.089 -13.303 1.00 54.75 225 ILE A N 1
ATOM 1800 C CA . ILE A 1 225 ? 13.472 18.300 -12.570 1.00 54.75 225 ILE A CA 1
ATOM 1801 C C . ILE A 1 225 ? 14.790 19.040 -12.381 1.00 54.75 225 ILE A C 1
ATOM 1803 O O . ILE A 1 225 ? 15.691 18.551 -11.704 1.00 54.75 225 ILE A O 1
ATOM 1807 N N . ASN A 1 226 ? 14.919 20.221 -12.983 1.00 50.94 226 ASN A N 1
ATOM 1808 C CA . ASN A 1 226 ? 16.044 21.115 -12.722 1.00 50.94 226 ASN A CA 1
ATOM 1809 C C . ASN A 1 226 ? 15.931 21.644 -11.283 1.00 50.94 226 ASN A C 1
ATOM 1811 O O . ASN A 1 226 ? 15.384 22.720 -11.050 1.00 50.94 226 ASN A O 1
ATOM 1815 N N . VAL A 1 227 ? 16.416 20.872 -10.307 1.00 51.88 227 VAL A N 1
ATOM 1816 C CA . VAL A 1 227 ? 16.404 21.240 -8.887 1.00 51.88 227 VAL A CA 1
ATOM 1817 C C . VAL A 1 227 ? 17.436 22.343 -8.648 1.00 51.88 227 VAL A C 1
ATOM 1819 O O . VAL A 1 227 ? 18.574 22.100 -8.260 1.00 51.88 227 VAL A O 1
ATOM 1822 N N . THR A 1 228 ? 17.041 23.590 -8.889 1.00 49.28 228 THR A N 1
ATOM 1823 C CA . THR A 1 228 ? 17.759 24.766 -8.377 1.00 49.28 228 THR A CA 1
ATOM 1824 C C . THR A 1 228 ? 17.138 25.196 -7.046 1.00 49.28 228 THR A C 1
ATOM 1826 O O . THR A 1 228 ? 15.942 24.999 -6.834 1.00 49.28 228 THR A O 1
ATOM 1829 N N . ALA A 1 229 ? 17.908 25.809 -6.140 1.00 49.69 229 ALA A N 1
ATOM 1830 C CA . ALA A 1 229 ? 17.418 26.252 -4.825 1.00 49.69 229 ALA A CA 1
ATOM 1831 C C . ALA A 1 229 ? 16.213 27.224 -4.894 1.00 49.69 229 ALA A C 1
ATOM 1833 O O . ALA A 1 229 ? 15.428 27.299 -3.952 1.00 49.69 229 ALA A O 1
ATOM 1834 N N . ALA A 1 230 ? 16.012 27.907 -6.029 1.00 52.09 230 ALA A N 1
ATOM 1835 C CA . ALA A 1 230 ? 14.843 28.751 -6.298 1.00 52.09 230 ALA A CA 1
ATOM 1836 C C . ALA A 1 230 ? 13.531 27.957 -6.507 1.00 52.09 230 ALA A C 1
ATOM 1838 O O . ALA A 1 230 ? 12.443 28.518 -6.406 1.00 52.09 230 ALA A O 1
ATOM 1839 N N . SER A 1 231 ? 13.620 26.645 -6.746 1.00 52.34 231 SER A N 1
ATOM 1840 C CA . SER A 1 231 ? 12.484 25.758 -7.054 1.00 52.34 231 SER A CA 1
ATOM 1841 C C . SER A 1 231 ? 11.731 25.281 -5.802 1.00 52.34 231 SER A C 1
ATOM 1843 O O . SER A 1 231 ? 10.631 24.748 -5.906 1.00 52.34 231 SER A O 1
ATOM 1845 N N . PHE A 1 232 ? 12.274 25.496 -4.596 1.00 51.56 232 PHE A N 1
ATOM 1846 C CA . PHE A 1 232 ? 11.605 25.129 -3.334 1.00 51.56 232 PHE A CA 1
ATOM 1847 C C . PHE A 1 232 ? 10.325 25.938 -3.063 1.00 51.56 232 PHE A C 1
ATOM 1849 O O . PHE A 1 232 ? 9.454 25.491 -2.323 1.00 51.56 232 PHE A O 1
ATOM 1856 N N . LEU A 1 233 ? 10.189 27.115 -3.680 1.00 53.81 233 LEU A N 1
ATOM 1857 C CA . LEU A 1 233 ? 8.992 27.962 -3.610 1.00 53.81 233 LEU A CA 1
ATOM 1858 C C . LEU A 1 233 ? 8.030 27.738 -4.785 1.00 53.81 233 LEU A C 1
ATOM 1860 O O . LEU A 1 233 ? 7.050 28.464 -4.941 1.00 53.81 233 LEU A O 1
ATOM 1864 N N . GLN A 1 234 ? 8.290 26.728 -5.613 1.00 66.81 234 GLN A N 1
ATOM 1865 C CA . GLN A 1 234 ? 7.392 26.343 -6.688 1.00 66.81 234 GLN A CA 1
ATOM 1866 C C . GLN A 1 234 ? 6.127 25.701 -6.104 1.00 66.81 234 GLN A C 1
ATOM 1868 O O . GLN A 1 234 ? 6.174 25.003 -5.088 1.00 66.81 234 GLN A O 1
ATOM 1873 N N . TRP A 1 235 ? 4.986 25.924 -6.762 1.00 66.06 235 TRP A N 1
ATOM 1874 C CA . TRP A 1 235 ? 3.660 25.483 -6.307 1.00 66.06 235 TRP A CA 1
ATOM 1875 C C . TRP A 1 235 ? 3.606 24.007 -5.883 1.00 66.06 235 TRP A C 1
ATOM 1877 O O . TRP A 1 235 ? 2.903 23.672 -4.938 1.00 66.06 235 TRP A O 1
ATOM 1887 N N . GLN A 1 236 ? 4.400 23.143 -6.517 1.00 69.06 236 GLN A N 1
ATOM 1888 C CA . GLN A 1 236 ? 4.499 21.711 -6.217 1.00 69.06 236 GLN A CA 1
ATOM 1889 C C . GLN A 1 236 ? 5.071 21.422 -4.815 1.00 69.06 236 GLN A C 1
ATOM 1891 O O . GLN A 1 236 ? 4.558 20.559 -4.106 1.00 69.06 236 GLN A O 1
ATOM 1896 N N . CYS A 1 237 ? 6.090 22.167 -4.376 1.00 70.25 237 CYS A N 1
ATOM 1897 C CA . CYS A 1 237 ? 6.707 21.977 -3.061 1.00 70.25 237 CYS A CA 1
ATOM 1898 C C . CYS A 1 237 ? 5.806 22.501 -1.934 1.00 70.25 237 CYS A C 1
ATOM 1900 O O . CYS A 1 237 ? 5.660 21.851 -0.896 1.00 70.25 237 CYS A O 1
ATOM 1902 N N . LEU A 1 238 ? 5.138 23.642 -2.153 1.00 71.94 238 LEU A N 1
ATOM 1903 C CA . LEU A 1 238 ? 4.135 24.158 -1.216 1.00 71.94 238 LEU A CA 1
ATOM 1904 C C . LEU A 1 238 ? 2.993 23.151 -1.032 1.00 71.94 238 LEU A C 1
ATOM 1906 O O . LEU A 1 238 ? 2.515 22.931 0.079 1.00 71.94 238 LEU A O 1
ATOM 1910 N N . LEU A 1 239 ? 2.584 22.505 -2.120 1.00 73.06 239 LEU A N 1
ATOM 1911 C CA . LEU A 1 239 ? 1.513 21.524 -2.102 1.00 73.06 239 LEU A CA 1
ATOM 1912 C C . LEU A 1 239 ? 1.912 20.239 -1.376 1.00 73.06 239 LEU A C 1
ATOM 1914 O O . LEU A 1 239 ? 1.131 19.720 -0.581 1.00 73.06 239 LEU A O 1
ATOM 1918 N N . TRP A 1 240 ? 3.149 19.782 -1.562 1.00 74.19 240 TRP A N 1
ATOM 1919 C CA . TRP A 1 240 ? 3.710 18.687 -0.775 1.00 74.19 240 TRP A CA 1
ATOM 1920 C C . TRP A 1 240 ? 3.717 19.010 0.729 1.00 74.19 240 TRP A C 1
ATOM 1922 O O . TRP A 1 240 ? 3.249 18.201 1.529 1.00 74.19 240 TRP A O 1
ATOM 1932 N N . LEU A 1 241 ? 4.132 20.220 1.127 1.00 76.50 241 LEU A N 1
ATOM 1933 C CA . LEU A 1 241 ? 4.077 20.660 2.529 1.00 76.50 241 LEU A CA 1
ATOM 1934 C C . LEU A 1 241 ? 2.644 20.710 3.086 1.00 76.50 241 LEU A C 1
ATOM 1936 O O . LEU A 1 241 ? 2.418 20.314 4.230 1.00 76.50 241 LEU A O 1
ATOM 1940 N N . LEU A 1 242 ? 1.667 21.159 2.292 1.00 74.19 242 LEU A N 1
ATOM 1941 C CA . LEU A 1 242 ? 0.252 21.166 2.687 1.00 74.19 242 LEU A CA 1
ATOM 1942 C C . LEU A 1 242 ? -0.299 19.745 2.875 1.00 74.19 242 LEU A C 1
ATOM 1944 O O . LEU A 1 242 ? -1.032 19.492 3.836 1.00 74.19 242 LEU A O 1
ATOM 1948 N N . ILE A 1 243 ? 0.089 18.807 2.006 1.00 74.94 243 ILE A N 1
ATOM 1949 C CA . ILE A 1 243 ? -0.250 17.384 2.145 1.00 74.94 243 ILE A CA 1
ATOM 1950 C C . ILE A 1 243 ? 0.377 16.810 3.423 1.00 74.94 243 ILE A C 1
ATOM 1952 O O . ILE A 1 243 ? -0.309 16.122 4.181 1.00 74.94 243 ILE A O 1
ATOM 1956 N N . LEU A 1 244 ? 1.635 17.140 3.724 1.00 76.62 244 LEU A N 1
ATOM 1957 C CA . LEU A 1 244 ? 2.284 16.706 4.963 1.00 76.62 244 LEU A CA 1
ATOM 1958 C C . LEU A 1 244 ? 1.605 17.256 6.216 1.00 76.62 244 LEU A C 1
ATOM 1960 O O . LEU A 1 244 ? 1.382 16.515 7.173 1.00 76.62 244 LEU A O 1
ATOM 1964 N N . LEU A 1 245 ? 1.242 18.539 6.220 1.00 76.81 245 LEU A N 1
ATOM 1965 C CA . LEU A 1 245 ? 0.540 19.145 7.348 1.00 76.81 245 LEU A CA 1
ATOM 1966 C C . LEU A 1 245 ? -0.827 18.480 7.573 1.00 76.81 245 LEU A C 1
ATOM 1968 O O . LEU A 1 245 ? -1.233 18.250 8.719 1.00 76.81 245 LEU A O 1
ATOM 1972 N N . SER A 1 246 ? -1.515 18.125 6.484 1.00 76.69 246 SER A N 1
ATOM 1973 C CA . SER A 1 246 ? -2.744 17.335 6.540 1.00 76.69 246 SER A CA 1
ATOM 1974 C C . SER A 1 246 ? -2.501 15.959 7.173 1.00 76.69 246 SER A C 1
ATOM 1976 O O . SER A 1 246 ? -3.199 15.591 8.117 1.00 76.69 246 SER A O 1
ATOM 1978 N N . GLN A 1 247 ? -1.446 15.250 6.761 1.00 77.19 247 GLN A N 1
ATOM 1979 C CA . GLN A 1 247 ? -1.084 13.934 7.297 1.00 77.19 247 GLN A CA 1
ATOM 1980 C C . GLN A 1 247 ? -0.720 13.963 8.795 1.00 77.19 247 GLN A C 1
ATOM 1982 O O . GLN A 1 247 ? -1.137 13.103 9.574 1.00 77.19 247 GLN A O 1
ATOM 1987 N N . VAL A 1 248 ? 0.018 14.977 9.253 1.00 76.31 248 VAL A N 1
ATOM 1988 C CA . VAL A 1 248 ? 0.320 15.157 10.688 1.00 76.31 248 VAL A CA 1
ATOM 1989 C C . VAL A 1 248 ? -0.964 15.378 11.492 1.00 76.31 248 VAL A C 1
ATOM 1991 O O . VAL A 1 248 ? -1.129 14.908 12.618 1.00 76.31 248 VAL A O 1
ATOM 1994 N N . SER A 1 249 ? -1.920 16.075 10.900 1.00 72.94 249 SER A N 1
ATOM 1995 C CA . SER A 1 249 ? -3.151 16.433 11.585 1.00 72.94 249 SER A CA 1
ATOM 1996 C C . SER A 1 249 ? -4.196 15.313 11.592 1.00 72.94 249 SER A C 1
ATOM 1998 O O . SER A 1 249 ? -4.953 15.194 12.558 1.00 72.94 249 SER A O 1
ATOM 2000 N N . THR A 1 250 ? -4.240 14.459 10.567 1.00 69.75 250 THR A N 1
ATOM 2001 C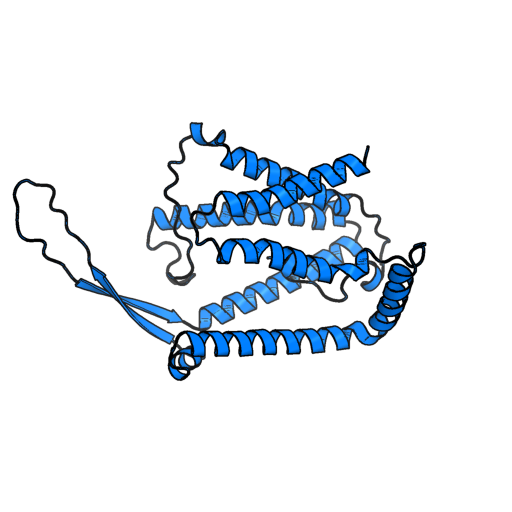 CA . THR A 1 250 ? -5.048 13.227 10.580 1.00 69.75 250 THR A CA 1
ATOM 2002 C C . THR A 1 250 ? -4.487 12.236 11.597 1.00 69.75 250 THR A C 1
ATOM 2004 O O . THR A 1 250 ? -5.238 11.662 12.393 1.00 69.75 250 THR A O 1
ATOM 2007 N N . THR A 1 251 ? -3.160 12.110 11.661 1.00 72.38 251 THR A N 1
ATOM 2008 C CA . THR A 1 251 ? -2.486 11.262 12.649 1.00 72.38 251 THR A CA 1
ATOM 2009 C C . THR A 1 251 ? -2.618 11.798 14.075 1.00 72.38 251 THR A C 1
ATOM 2011 O O . THR A 1 251 ? -2.594 10.998 15.006 1.00 72.38 251 THR A O 1
ATOM 2014 N N . LEU A 1 252 ? -2.898 13.091 14.296 1.00 74.06 252 LEU A N 1
ATOM 2015 C CA . LEU A 1 252 ? -3.150 13.690 15.623 1.00 74.06 252 LEU A CA 1
ATOM 2016 C C . LEU A 1 252 ? -4.276 12.996 16.417 1.00 74.06 252 LEU A C 1
ATOM 2018 O O . LEU A 1 252 ? -4.251 12.955 17.653 1.00 74.06 252 LEU A O 1
ATOM 2022 N N . HIS A 1 253 ? -5.248 12.382 15.736 1.00 71.81 253 HIS A N 1
ATOM 2023 C CA . HIS A 1 253 ? -6.254 11.546 16.399 1.00 71.81 253 HIS A CA 1
ATOM 2024 C C . HIS A 1 253 ? -5.633 10.314 17.089 1.00 71.81 253 HIS A C 1
ATOM 2026 O O . HIS A 1 253 ? -6.071 9.917 18.167 1.00 71.81 253 HIS A O 1
ATOM 2032 N N . ILE A 1 254 ? -4.569 9.741 16.517 1.00 73.44 254 ILE A N 1
ATOM 2033 C CA 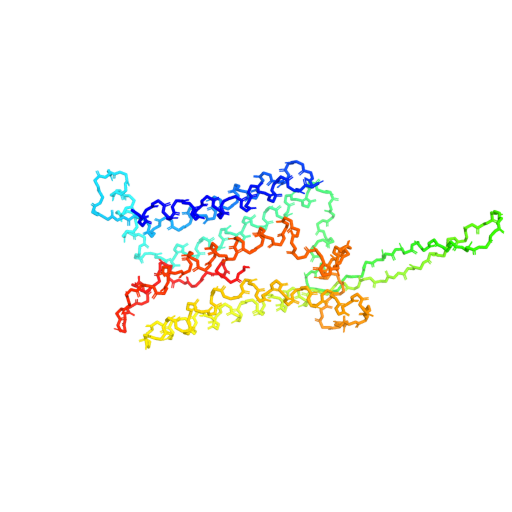. ILE A 1 254 ? -3.809 8.628 17.107 1.00 73.44 254 ILE A CA 1
ATOM 2034 C C . ILE A 1 254 ? -3.119 9.100 18.395 1.00 73.44 254 ILE A C 1
ATOM 2036 O O . ILE A 1 254 ? -3.217 8.434 19.426 1.00 73.44 254 ILE A O 1
ATOM 2040 N N . TRP A 1 255 ? -2.509 10.289 18.375 1.00 73.31 255 TRP A N 1
ATOM 2041 C CA . TRP A 1 255 ? -1.825 10.890 19.530 1.00 73.31 255 TRP A CA 1
ATOM 2042 C C . TRP A 1 255 ? -2.753 11.156 20.725 1.00 73.31 255 TRP A C 1
ATOM 2044 O O . TRP A 1 255 ? -2.350 11.021 21.885 1.00 73.31 255 TRP A O 1
ATOM 2054 N N . THR A 1 256 ? -3.999 11.541 20.445 1.00 70.75 256 THR A N 1
ATOM 2055 C CA . THR A 1 256 ? -4.986 11.958 21.455 1.00 70.75 256 THR A CA 1
ATOM 2056 C C . THR A 1 256 ? -5.907 10.832 21.926 1.00 70.75 256 THR A C 1
ATOM 2058 O O . THR A 1 256 ? -6.677 11.033 22.865 1.00 70.75 256 THR A O 1
ATOM 2061 N N . SER A 1 257 ? -5.806 9.642 21.327 1.00 68.12 257 SER A N 1
ATOM 2062 C CA . SER A 1 257 ? -6.599 8.480 21.726 1.00 68.12 257 SER A CA 1
ATOM 2063 C C . SER A 1 257 ? -6.262 8.014 23.152 1.00 68.12 257 SER A C 1
ATOM 2065 O O . SER A 1 257 ? -5.093 7.910 23.547 1.00 68.12 257 SER A O 1
ATOM 2067 N N . TYR A 1 258 ? -7.310 7.765 23.943 1.00 64.94 258 TYR A N 1
ATOM 2068 C CA . TYR A 1 258 ? -7.199 7.201 25.286 1.00 64.94 258 TYR A CA 1
ATOM 2069 C C . TYR A 1 258 ? -7.170 5.675 25.185 1.00 64.94 258 TYR A C 1
ATOM 2071 O O . TYR A 1 258 ? -8.143 5.063 24.745 1.00 64.94 258 TYR A O 1
ATOM 2079 N N . CYS A 1 259 ? -6.054 5.071 25.587 1.00 63.78 259 CYS A N 1
ATOM 2080 C CA . CYS A 1 259 ? -5.878 3.623 25.611 1.00 63.78 259 CYS A CA 1
ATOM 2081 C C . CYS A 1 259 ? -5.914 3.123 27.059 1.00 63.78 259 CYS A C 1
ATOM 2083 O O . CYS A 1 259 ? -5.250 3.682 27.930 1.00 63.78 259 CYS A O 1
ATOM 2085 N N . GLU A 1 260 ? -6.661 2.049 27.311 1.00 67.75 260 GLU A N 1
ATOM 2086 C CA . GLU A 1 260 ? -6.634 1.340 28.592 1.00 67.75 260 GLU A CA 1
ATOM 2087 C C . GLU A 1 260 ? -5.449 0.359 28.624 1.00 67.75 260 GLU A C 1
ATOM 2089 O O . GLU A 1 260 ? -5.187 -0.359 27.652 1.00 67.75 260 GLU A O 1
ATOM 2094 N N . ARG A 1 261 ? -4.732 0.294 29.753 1.00 66.06 261 ARG A N 1
ATOM 2095 C CA . ARG A 1 261 ? -3.632 -0.664 29.940 1.00 66.06 261 ARG A CA 1
ATOM 2096 C C . ARG A 1 261 ? -4.168 -2.094 29.828 1.00 66.06 261 ARG A C 1
ATOM 2098 O O . ARG A 1 261 ? -5.170 -2.413 30.458 1.00 66.06 261 ARG A O 1
ATOM 2105 N N . LEU A 1 262 ? -3.475 -2.959 29.078 1.00 64.94 262 LEU A N 1
ATOM 2106 C CA . LEU A 1 262 ? -3.846 -4.373 28.865 1.00 64.94 262 LEU A CA 1
ATOM 2107 C C . LEU A 1 262 ? -5.212 -4.600 28.185 1.00 64.94 262 LEU A C 1
ATOM 2109 O O . LEU A 1 262 ? -5.765 -5.696 28.280 1.00 64.94 262 LEU A O 1
ATOM 2113 N N . ALA A 1 263 ? -5.737 -3.615 27.451 1.00 61.69 263 ALA A N 1
ATOM 2114 C CA . ALA A 1 263 ? -6.964 -3.804 26.685 1.00 61.69 263 ALA A CA 1
ATOM 2115 C C . ALA A 1 263 ? -6.874 -5.007 25.721 1.00 61.69 263 ALA A C 1
ATOM 2117 O O . ALA A 1 263 ? -5.819 -5.352 25.172 1.00 61.69 263 ALA A O 1
ATOM 2118 N N . THR A 1 264 ? -8.008 -5.668 25.509 1.00 57.78 264 THR A N 1
ATOM 2119 C CA . THR A 1 264 ? -8.130 -6.780 24.567 1.00 57.78 264 THR A CA 1
ATOM 2120 C C . THR A 1 264 ? -7.885 -6.301 23.132 1.00 57.78 264 THR A C 1
ATOM 2122 O O . THR A 1 264 ? -8.237 -5.186 22.755 1.00 57.78 264 THR A O 1
ATOM 2125 N N . THR A 1 265 ? -7.288 -7.145 22.283 1.00 58.38 265 THR A N 1
ATOM 2126 C CA . THR A 1 265 ? -6.893 -6.757 20.910 1.00 58.38 265 THR A CA 1
ATOM 2127 C C . THR A 1 265 ? -8.078 -6.287 20.057 1.00 58.38 265 THR A C 1
ATOM 2129 O O . THR A 1 265 ? -7.923 -5.358 19.274 1.00 58.38 265 THR A O 1
ATOM 2132 N N . HIS A 1 266 ? -9.276 -6.832 20.287 1.00 60.09 266 HIS A N 1
ATOM 2133 C CA . HIS A 1 266 ? -10.516 -6.402 19.625 1.00 60.09 266 HIS A CA 1
ATOM 2134 C C . HIS A 1 266 ? -11.035 -5.027 20.083 1.00 60.09 266 HIS A C 1
ATOM 2136 O O . HIS A 1 266 ? -11.910 -4.459 19.436 1.00 60.09 266 HIS A O 1
ATOM 2142 N N . ARG A 1 267 ? -10.551 -4.525 21.225 1.00 59.97 267 ARG A N 1
ATOM 2143 C CA . ARG A 1 267 ? -10.874 -3.199 21.766 1.00 59.97 267 ARG A CA 1
ATOM 2144 C C . ARG A 1 267 ? -9.821 -2.162 21.363 1.00 59.97 267 ARG A C 1
ATOM 2146 O O . ARG A 1 267 ? -10.144 -0.985 21.279 1.00 59.97 267 ARG A O 1
ATOM 2153 N N . ILE A 1 268 ? -8.594 -2.615 21.088 1.00 63.50 268 ILE A N 1
ATOM 2154 C CA . ILE A 1 268 ? -7.475 -1.791 20.612 1.00 63.50 268 ILE A CA 1
ATOM 2155 C C . ILE A 1 268 ? -7.566 -1.534 19.105 1.00 63.50 268 ILE A C 1
ATOM 2157 O O . ILE A 1 268 ? -7.389 -0.401 18.666 1.00 63.50 268 ILE A O 1
ATOM 2161 N N . PHE A 1 269 ? -7.831 -2.574 18.311 1.00 63.81 269 PHE A N 1
ATOM 2162 C CA . PHE A 1 269 ? -7.856 -2.462 16.859 1.00 63.81 269 PHE A CA 1
ATOM 2163 C C . PHE A 1 269 ? -9.266 -2.606 16.307 1.00 63.81 269 PHE A C 1
ATOM 2165 O O . PHE A 1 269 ? -10.020 -3.521 16.643 1.00 63.81 269 PHE A O 1
ATOM 2172 N N . ALA A 1 270 ? -9.583 -1.689 15.395 1.00 58.56 270 ALA A N 1
ATOM 2173 C CA . ALA A 1 270 ? -10.776 -1.723 14.571 1.00 58.56 270 ALA A CA 1
ATOM 2174 C C . ALA A 1 270 ? -10.914 -3.054 13.832 1.00 58.56 270 ALA A C 1
ATOM 2176 O O . ALA A 1 270 ? -12.005 -3.616 13.814 1.00 58.56 270 ALA A O 1
ATOM 2177 N N . LEU A 1 271 ? -9.813 -3.562 13.264 1.00 62.16 271 LEU A N 1
ATOM 2178 C CA . LEU A 1 271 ? -9.688 -4.830 12.538 1.00 62.16 271 LEU A CA 1
ATOM 2179 C C . LEU A 1 271 ? -9.070 -5.922 13.427 1.00 62.16 271 LEU A C 1
ATOM 2181 O O . LEU A 1 271 ? -8.295 -5.606 14.326 1.00 62.16 271 LEU A O 1
ATOM 2185 N N . PRO A 1 272 ? -9.424 -7.206 13.226 1.00 57.00 272 PRO A N 1
ATOM 2186 C CA . PRO A 1 272 ? -8.915 -8.294 14.064 1.00 57.00 272 PRO A CA 1
ATOM 2187 C C . PRO A 1 272 ? -7.464 -8.647 13.719 1.00 57.00 272 PRO A C 1
ATOM 2189 O O . PRO A 1 272 ? -6.746 -9.189 14.556 1.00 57.00 272 PRO A O 1
ATOM 2192 N N . PHE A 1 273 ? -7.056 -8.317 12.494 1.00 62.34 273 PHE A N 1
ATOM 2193 C CA . PHE A 1 273 ? -5.724 -8.485 11.950 1.00 62.34 273 PHE A CA 1
ATOM 2194 C C . PHE A 1 273 ? -5.229 -7.152 11.409 1.00 62.34 273 PHE A C 1
ATOM 2196 O O . PHE A 1 273 ? -6.019 -6.266 11.071 1.00 62.34 273 PHE A O 1
ATOM 2203 N N . TYR A 1 274 ? -3.910 -7.033 11.371 1.00 64.19 274 TYR A N 1
ATOM 2204 C CA . TYR A 1 274 ? -3.229 -5.885 10.810 1.00 64.19 274 TYR A CA 1
ATOM 2205 C C . TYR A 1 274 ? -3.465 -5.795 9.303 1.00 64.19 274 TYR A C 1
ATOM 2207 O O . TYR A 1 274 ? -3.569 -6.815 8.624 1.00 64.19 274 TYR A O 1
ATOM 2215 N N . ASP A 1 275 ? -3.556 -4.571 8.802 1.00 65.94 275 ASP A N 1
ATOM 2216 C CA . ASP A 1 275 ? -3.853 -4.284 7.408 1.00 65.94 275 ASP A CA 1
ATOM 2217 C C . ASP A 1 275 ? -2.629 -3.673 6.741 1.00 65.94 275 ASP A C 1
ATOM 2219 O O . ASP A 1 275 ? -2.130 -2.649 7.209 1.00 65.94 275 ASP A O 1
ATOM 2223 N N . SER A 1 276 ? -2.154 -4.280 5.655 1.00 64.56 276 SER A N 1
ATOM 2224 C CA . SER A 1 276 ? -0.980 -3.775 4.940 1.00 64.56 276 SER A CA 1
ATOM 2225 C C . SER A 1 276 ? -1.223 -2.426 4.268 1.00 64.56 276 SER A C 1
ATOM 2227 O O . SER A 1 276 ? -0.275 -1.685 4.073 1.00 64.56 276 SER A O 1
ATOM 2229 N N . LEU A 1 277 ? -2.482 -2.052 4.012 1.00 62.56 277 LEU A N 1
ATOM 2230 C CA . LEU A 1 277 ? -2.853 -0.728 3.486 1.00 62.56 277 LEU A CA 1
ATOM 2231 C C . LEU A 1 277 ? -2.509 0.434 4.432 1.00 62.56 277 LEU A C 1
ATOM 2233 O O . LEU A 1 277 ? -2.664 1.587 4.056 1.00 62.56 277 LEU A O 1
ATOM 2237 N N . ILE A 1 278 ? -2.136 0.151 5.684 1.00 62.00 278 ILE A N 1
ATOM 2238 C CA . ILE A 1 278 ? -1.597 1.162 6.603 1.00 62.00 278 ILE A CA 1
ATOM 2239 C C . ILE A 1 278 ? -0.082 1.362 6.379 1.00 62.00 278 ILE A C 1
ATOM 2241 O O . ILE A 1 278 ? 0.454 2.387 6.791 1.00 62.00 278 ILE A O 1
ATOM 2245 N N . ILE A 1 279 ? 0.601 0.383 5.776 1.00 57.69 279 ILE A N 1
ATOM 2246 C CA . ILE A 1 279 ? 2.054 0.359 5.532 1.00 57.69 279 ILE A CA 1
ATOM 2247 C C . ILE A 1 279 ? 2.404 0.818 4.121 1.00 57.69 279 ILE A C 1
ATOM 2249 O O . ILE A 1 279 ? 3.440 1.463 3.964 1.00 57.69 279 ILE A O 1
ATOM 2253 N N . ASP A 1 280 ? 1.578 0.448 3.141 1.00 47.12 280 ASP A N 1
ATOM 2254 C CA . ASP A 1 280 ? 1.713 0.881 1.745 1.00 47.12 280 ASP A CA 1
ATOM 2255 C C . ASP A 1 280 ? 1.506 2.399 1.611 1.00 47.12 280 ASP A C 1
ATOM 2257 O O . ASP A 1 280 ? 2.343 3.044 0.939 1.00 47.12 280 ASP A O 1
#